Protein 2WP3 (pdb70)

Sequence (196 aa):
QGSPPCFLRFPRPVRVVSGAEAELKKCCVVVLGEPPPVVVVWEKGGQQLAASERLSFPADGAEHHGLLLTAALPTDAGVYVCCRARRNAAGEAYAAAAVTVLEPRGIPPKIEEAALPSSDISIDEGKVLTVACAFTGEPTPEVTWSCGGRKIHSQEEQGRFHIENTDDLTTLIIMMDVQQKQDGGLYTLSSLGNEFGSDSSATVNIHIRSI

Nearest PDB structures (foldseek):
  4uow-assembly3_E  TM=9.843E-01  e=3.293E-17  Homo sapiens
  2nzi-assembly2_B  TM=9.116E-01  e=2.293E-09  Homo sapiens
  1ya5-assembly1_B  TM=9.339E-01  e=5.305E-09  Homo sapiens
  2xyc-assembly1_A  TM=8.723E-01  e=1.606E-07  Homo sapiens
  2jll-assembly1_A  TM=8.492E-01  e=1.344E-06  Homo sapiens

B-factor: mean 17.04, std 7.07, range [5.52, 52.78]

Secondary structure (DSSP, 8-state):
--EEEEEEE----EEEETTS-EEEEEEEEEESPPEEEEEETTEE----SSEE--EETTEEEEEESS--GGG-EEEEEEEEETTEEEEEEEEEEEE--/--EEEEE----SEEEEETTSEEEEEEEEEEESPPEEEEEETTEE--TTGGGTEEEEE-SSEEEEEESS--GGG-EEEEEEEEETTEEEEEEEEEEEE--

Foldseek 3Di:
DWFWKDFPDAWEAAEEEAFAKDKTKTFMDIVPFWDKFKAFPNHTDDDDPAWDWDDDRRITMIMGHGDDQVPWDKMKIWTDDPVDIDIHIYTYHYDYD/DFDWKDWDDFDQEDEDEAQAKDKGKTWMDGVPQWDKFKDFPPHTDDDCVVPFWHWDDDSTMIMIMGHRDDQVPFAKMKIKTGDPRGIDMDIYGYHYDPD

Structure (mmCIF, N/CA/C/O backbone):
data_2WP3
#
_entry.id   2WP3
#
_cell.length_a   61.674
_cell.length_b   61.674
_cell.length_c   42.347
_cell.angle_alpha   90.00
_cell.angle_beta   90.00
_cell.angle_gamma   120.00
#
_symmetry.space_group_name_H-M   'P 31'
#
loop_
_entity.id
_entity.type
_entity.pdbx_description
1 polymer 'OBSCURIN-LIKE PROTEIN 1'
2 polymer TITIN
3 non-polymer GLYCEROL
4 non-polymer 'SULFATE ION'
5 water water
#
loop_
_atom_site.group_PDB
_atom_site.id
_atom_site.type_symbol
_atom_site.label_atom_id
_atom_site.label_alt_id
_atom_site.label_comp_id
_atom_site.label_asym_id
_atom_site.label_entity_id
_atom_site.label_seq_id
_atom_site.pdbx_PDB_ins_code
_atom_site.Cartn_x
_atom_site.Cartn_y
_atom_site.Cartn_z
_atom_site.occupancy
_atom_site.B_iso_or_equiv
_atom_site.auth_seq_id
_atom_site.auth_comp_id
_atom_site.auth_asym_id
_atom_site.auth_atom_id
_atom_site.pdbx_PDB_model_num
ATOM 1 N N . GLN A 1 11 ? -29.914 24.634 -6.845 1.00 18.73 8 GLN O N 1
ATOM 2 C CA . GLN A 1 11 ? -30.762 23.556 -7.437 1.00 17.70 8 GLN O CA 1
ATOM 3 C C . GLN A 1 11 ? -31.185 22.602 -6.342 1.00 16.41 8 GLN O C 1
ATOM 4 O O . GLN A 1 11 ? -30.901 21.448 -6.468 1.00 17.50 8 GLN O O 1
ATOM 10 N N . GLY A 1 12 ? -31.848 23.086 -5.285 1.00 14.86 9 GLY O N 1
ATOM 11 C CA . GLY A 1 12 ? -32.327 22.181 -4.214 1.00 13.75 9 GLY O CA 1
ATOM 12 C C . GLY A 1 12 ? -31.250 21.800 -3.194 1.00 12.30 9 GLY O C 1
ATOM 13 O O . GLY A 1 12 ? -30.441 22.639 -2.810 1.00 11.68 9 GLY O O 1
ATOM 14 N N . SER A 1 13 ? -31.266 20.549 -2.733 1.00 10.28 10 SER O N 1
ATOM 15 C CA . SER A 1 13 ? -30.338 20.058 -1.708 1.00 10.11 10 SER O CA 1
ATOM 16 C C . SER A 1 13 ? -29.788 18.701 -2.119 1.00 8.93 10 SER O C 1
ATOM 17 O O . SER A 1 13 ? -30.575 17.814 -2.432 1.00 8.41 10 SER O O 1
ATOM 20 N N . PRO A 1 14 ? -28.445 18.517 -2.116 1.00 7.52 11 PRO O N 1
ATOM 21 C CA . PRO A 1 14 ? -27.912 17.232 -2.581 1.00 8.43 11 PRO O CA 1
ATOM 22 C C . PRO A 1 14 ? -28.122 16.024 -1.681 1.00 7.39 11 PRO O C 1
ATOM 23 O O . PRO A 1 14 ? -28.450 16.152 -0.477 1.00 8.77 11 PRO O O 1
ATOM 27 N N . PRO A 1 15 ? -27.957 14.827 -2.248 1.00 7.10 12 PRO O N 1
ATOM 28 C CA . PRO A 1 15 ? -28.303 13.628 -1.531 1.00 9.79 12 PRO O CA 1
ATOM 29 C C . PRO A 1 15 ? -27.324 13.408 -0.385 1.00 10.16 12 PRO O C 1
ATOM 30 O O . PRO A 1 15 ? -26.155 13.775 -0.509 1.00 10.64 12 PRO O O 1
ATOM 34 N N . CYS A 1 16 ? -27.810 12.844 0.678 1.00 11.69 13 CYS O N 1
ATOM 35 C CA . CYS A 1 16 ? -26.966 12.437 1.806 1.00 11.65 13 CYS O CA 1
ATOM 36 C C . CYS A 1 16 ? -27.609 11.262 2.488 1.00 13.23 13 CYS O C 1
ATOM 37 O O . CYS A 1 16 ? -28.781 10.915 2.221 1.00 14.10 13 CYS O O 1
ATOM 40 N N . PHE A 1 17 ? -26.821 10.594 3.315 1.00 11.98 14 PHE O N 1
ATOM 41 C CA . PHE A 1 17 ? -27.303 9.483 4.107 1.00 11.49 14 PHE O CA 1
ATOM 42 C C . PHE A 1 17 ? -27.691 9.810 5.508 1.00 11.56 14 PHE O C 1
ATOM 43 O O . PHE A 1 17 ? -26.870 10.327 6.334 1.00 13.01 14 PHE O O 1
ATOM 51 N N . LEU A 1 18 ? -28.975 9.628 5.839 1.00 9.39 15 LEU O N 1
ATOM 52 C CA . LEU A 1 18 ? -29.392 9.687 7.184 1.00 10.10 15 LEU O CA 1
ATOM 53 C C . LEU A 1 18 ? -29.025 8.408 7.902 1.00 9.21 15 LEU O C 1
ATOM 54 O O . LEU A 1 18 ? -28.657 8.409 9.075 1.00 10.09 15 LEU O O 1
ATOM 59 N N . ARG A 1 19 ? -29.185 7.273 7.215 1.00 8.47 16 ARG O N 1
ATOM 60 C CA . ARG A 1 19 ? -28.702 5.992 7.760 1.00 10.36 16 ARG O CA 1
ATOM 61 C C . ARG A 1 19 ? -27.852 5.311 6.705 1.00 10.88 16 ARG O C 1
ATOM 62 O O . ARG A 1 19 ? -28.185 5.273 5.530 1.00 11.23 16 ARG O O 1
ATOM 70 N N . PHE A 1 20 ? -26.687 4.825 7.127 1.00 12.04 17 PHE O N 1
ATOM 71 C CA . PHE A 1 20 ? -25.675 4.278 6.240 1.00 14.04 17 PHE O CA 1
ATOM 72 C C . PHE A 1 20 ? -25.829 2.761 6.200 1.00 12.70 17 PHE O C 1
ATOM 73 O O . PHE A 1 20 ? -26.169 2.135 7.202 1.00 13.19 17 PHE O O 1
ATOM 81 N N . PRO A 1 21 ? -25.606 2.155 5.009 1.00 14.63 18 PRO O N 1
ATOM 82 C CA . PRO A 1 21 ? -25.802 0.720 4.872 1.00 16.03 18 PRO O CA 1
ATOM 83 C C . PRO A 1 21 ? -24.685 -0.041 5.499 1.00 17.97 18 PRO O C 1
ATOM 84 O O . PRO A 1 21 ? -23.535 0.025 5.007 1.00 20.91 18 PRO O O 1
ATOM 88 N N . ARG A 1 22 ? -24.996 -0.755 6.567 1.00 19.31 19 ARG O N 1
ATOM 89 C CA . ARG A 1 22 ? -23.961 -1.546 7.237 1.00 19.18 19 ARG O CA 1
ATOM 90 C C . ARG A 1 22 ? -23.784 -2.940 6.609 1.00 18.23 19 ARG O C 1
ATOM 91 O O . ARG A 1 22 ? -24.664 -3.452 5.920 1.00 16.21 19 ARG O O 1
ATOM 99 N N . PRO A 1 23 ? -22.612 -3.550 6.814 1.00 16.50 20 PRO O N 1
ATOM 100 C CA . PRO A 1 23 ? -22.423 -4.876 6.238 1.00 16.62 20 PRO O CA 1
ATOM 101 C C . PRO A 1 23 ? -23.344 -5.909 6.801 1.00 16.22 20 PRO O C 1
ATOM 102 O O . PRO A 1 23 ? -23.840 -5.772 7.930 1.00 16.42 20 PRO O O 1
ATOM 106 N N . VAL A 1 24 ? -23.552 -6.951 5.987 1.00 15.28 21 VAL O N 1
ATOM 107 C CA . VAL A 1 24 ? -24.448 -8.047 6.351 1.00 16.65 21 VAL O CA 1
ATOM 108 C C . VAL A 1 24 ? -23.606 -9.320 6.274 1.00 15.39 21 VAL O C 1
ATOM 109 O O . VAL A 1 24 ? -22.850 -9.527 5.293 1.00 18.11 21 VAL O O 1
ATOM 113 N N . ARG A 1 25 ? -23.680 -10.119 7.334 1.00 15.20 22 ARG O N 1
ATOM 114 C CA . ARG A 1 25 ? -23.043 -11.428 7.366 1.00 14.21 22 ARG O CA 1
ATOM 115 C C . ARG A 1 25 ? -24.228 -12.379 7.521 1.00 15.25 22 ARG O C 1
ATOM 116 O O . ARG A 1 25 ? -24.887 -12.331 8.550 1.00 14.82 22 ARG O O 1
ATOM 124 N N . VAL A 1 26 ? -24.398 -13.294 6.597 1.00 13.50 23 VAL O N 1
ATOM 125 C CA . VAL A 1 26 ? -25.604 -14.114 6.479 1.00 14.42 23 VAL O CA 1
ATOM 126 C C . VAL A 1 26 ? -25.257 -15.562 6.127 1.00 14.81 23 VAL O C 1
ATOM 127 O O . VAL A 1 26 ? -24.365 -15.828 5.328 1.00 15.35 23 VAL O O 1
ATOM 131 N N . VAL A 1 27 ? -25.966 -16.513 6.727 1.00 15.28 24 VAL O N 1
ATOM 132 C CA . VAL A 1 27 ? -25.829 -17.926 6.318 1.00 15.22 24 VAL O CA 1
ATOM 133 C C . VAL A 1 27 ? -26.440 -18.146 4.927 1.00 14.01 24 VAL O C 1
ATOM 134 O O . VAL A 1 27 ? -27.466 -17.590 4.627 1.00 14.14 24 VAL O O 1
ATOM 138 N N . SER A 1 28 ? -25.782 -18.949 4.108 1.00 13.87 25 SER O N 1
ATOM 139 C CA . SER A 1 28 ? -26.357 -19.394 2.853 1.00 14.24 25 SER O CA 1
ATOM 140 C C . SER A 1 28 ? -27.779 -19.907 3.079 1.00 13.70 25 SER O C 1
ATOM 141 O O . SER A 1 28 ? -28.033 -20.722 3.994 1.00 13.45 25 SER O O 1
ATOM 144 N N . GLY A 1 29 ? -28.696 -19.421 2.231 1.00 14.10 26 GLY O N 1
ATOM 145 C CA . GLY A 1 29 ? -30.122 -19.737 2.361 1.00 13.96 26 GLY O CA 1
ATOM 146 C C . GLY A 1 29 ? -30.988 -18.755 3.149 1.00 14.75 26 GLY O C 1
ATOM 147 O O . GLY A 1 29 ? -32.225 -18.838 3.051 1.00 12.86 26 GLY O O 1
ATOM 148 N N . ALA A 1 30 ? -30.371 -17.832 3.935 1.00 13.66 27 ALA O N 1
ATOM 149 C CA . ALA A 1 30 ? -31.115 -16.856 4.715 1.00 14.51 27 ALA O CA 1
ATOM 150 C C . ALA A 1 30 ? -31.371 -15.555 3.910 1.00 13.43 27 ALA O C 1
ATOM 151 O O . ALA A 1 30 ? -30.632 -15.255 2.980 1.00 12.54 27 ALA O O 1
ATOM 153 N N . GLU A 1 31 ? -32.461 -14.854 4.239 1.00 13.54 28 GLU O N 1
ATOM 154 C CA . GLU A 1 31 ? -32.753 -13.531 3.713 1.00 14.02 28 GLU O CA 1
ATOM 155 C C . GLU A 1 31 ? -31.649 -12.574 4.148 1.00 14.66 28 GLU O C 1
ATOM 156 O O . GLU A 1 31 ? -31.164 -12.659 5.288 1.00 16.09 28 GLU O O 1
ATOM 162 N N . ALA A 1 32 ? -31.228 -11.692 3.249 1.00 13.43 29 ALA O N 1
ATOM 163 C CA . ALA A 1 32 ? -30.263 -10.639 3.584 1.00 13.52 29 ALA O CA 1
ATOM 164 C C . ALA A 1 32 ? -30.809 -9.310 3.076 1.00 12.38 29 ALA O C 1
ATOM 165 O O . ALA A 1 32 ? -31.348 -9.265 1.982 1.00 12.94 29 ALA O O 1
ATOM 167 N N . GLU A 1 33 ? -30.630 -8.233 3.836 1.00 14.24 30 GLU O N 1
ATOM 168 C CA . GLU A 1 33 ? -30.994 -6.911 3.344 1.00 13.96 30 GLU O CA 1
ATOM 169 C C . GLU A 1 33 ? -30.000 -5.847 3.732 1.00 14.83 30 GLU O C 1
ATOM 170 O O . GLU A 1 33 ? -29.605 -5.742 4.888 1.00 18.01 30 GLU O O 1
ATOM 176 N N . LEU A 1 34 ? -29.623 -5.082 2.733 1.00 13.24 31 LEU O N 1
ATOM 177 C CA . LEU A 1 34 ? -28.864 -3.842 2.929 1.00 12.27 31 LEU O CA 1
ATOM 178 C C . LEU A 1 34 ? -29.871 -2.724 2.939 1.00 13.03 31 LEU O C 1
ATOM 179 O O . LEU A 1 34 ? -30.826 -2.750 2.152 1.00 14.22 31 LEU O O 1
ATOM 184 N N A LYS A 1 35 ? -29.659 -1.771 3.844 0.60 13.45 32 LYS O N 1
ATOM 185 N N B LYS A 1 35 ? -29.638 -1.703 3.755 0.40 12.02 32 LYS O N 1
ATOM 186 C CA A LYS A 1 35 ? -30.656 -0.767 4.177 0.60 13.87 32 LYS O CA 1
ATOM 187 C CA B LYS A 1 35 ? -30.498 -0.520 3.735 0.40 11.30 32 LYS O CA 1
ATOM 188 C C A LYS A 1 35 ? -30.049 0.614 4.410 0.60 14.06 32 LYS O C 1
ATOM 189 C C B LYS A 1 35 ? -29.695 0.780 3.578 0.40 10.89 32 LYS O C 1
ATOM 190 O O A LYS A 1 35 ? -29.005 0.749 5.046 0.60 14.17 32 LYS O O 1
ATOM 191 O O B LYS A 1 35 ? -28.723 1.020 4.295 0.40 10.36 32 LYS O O 1
ATOM 202 N N A CYS A 1 36 ? -30.702 1.631 3.866 0.60 13.66 33 CYS O N 1
ATOM 203 N N B CYS A 1 36 ? -30.103 1.561 2.582 0.40 10.80 33 CYS O N 1
ATOM 204 C CA A CYS A 1 36 ? -30.294 2.983 4.154 0.60 14.36 33 CYS O CA 1
ATOM 205 C CA B CYS A 1 36 ? -29.549 2.876 2.275 0.40 12.06 33 CYS O CA 1
ATOM 206 C C A CYS A 1 36 ? -31.460 3.930 4.070 0.60 14.09 33 CYS O C 1
ATOM 207 C C B CYS A 1 36 ? -30.631 3.922 2.495 0.40 12.51 33 CYS O C 1
ATOM 208 O O A CYS A 1 36 ? -32.543 3.549 3.619 0.60 12.93 33 CYS O O 1
ATOM 209 O O B CYS A 1 36 ? -31.594 3.960 1.760 0.40 12.31 33 CYS O O 1
ATOM 214 N N A VAL A 1 37 ? -31.213 5.148 4.556 0.60 12.73 34 VAL O N 1
ATOM 215 N N B VAL A 1 37 ? -30.462 4.791 3.480 0.40 12.59 34 VAL O N 1
ATOM 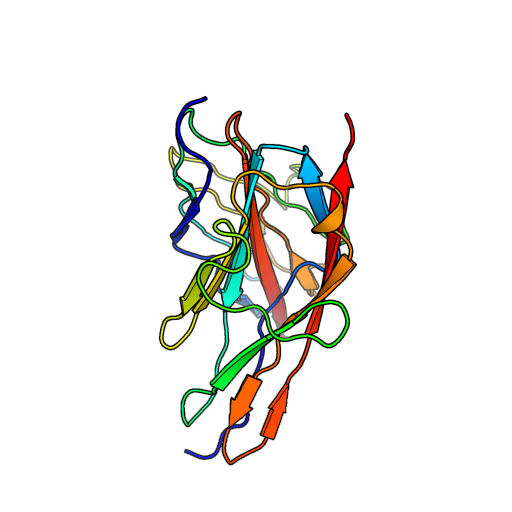216 C CA A VAL A 1 37 ? -32.184 6.225 4.529 0.60 12.86 34 VAL O CA 1
ATOM 217 C CA B VAL A 1 37 ? -31.498 5.745 3.800 0.40 13.01 34 VAL O CA 1
ATOM 218 C C A VAL A 1 37 ? -31.438 7.404 3.869 0.60 13.44 34 VAL O C 1
ATOM 219 C C B VAL A 1 37 ? -31.057 7.143 3.480 0.40 13.50 34 VAL O C 1
ATOM 220 O O A VAL A 1 37 ? -30.442 7.905 4.423 0.60 13.72 34 VAL O O 1
ATOM 221 O O B VAL A 1 37 ? -30.088 7.669 4.040 0.40 13.26 34 VAL O O 1
ATOM 228 N N A VAL A 1 38 ? -31.869 7.763 2.645 0.60 14.40 35 VAL O N 1
ATOM 229 N N B VAL A 1 38 ? -31.790 7.741 2.561 0.40 14.38 35 VAL O N 1
ATOM 230 C CA . VAL A 1 38 ? -31.277 8.863 1.851 1.00 15.43 35 VAL O CA 1
ATOM 231 C C . VAL A 1 38 ? -32.242 10.060 1.854 1.00 14.10 35 VAL O C 1
ATOM 232 O O . VAL A 1 38 ? -33.437 9.925 1.542 1.00 14.81 35 VAL O O 1
ATOM 236 N N . LEU A 1 39 ? -31.688 11.247 2.109 1.00 12.45 36 LEU O N 1
ATOM 237 C CA . LEU A 1 39 ? -32.397 12.514 2.006 1.00 12.84 36 LEU O CA 1
ATOM 238 C C . LEU A 1 39 ? -31.850 13.364 0.862 1.00 13.49 36 LEU O C 1
ATOM 239 O O . LEU A 1 39 ? -30.853 13.022 0.231 1.00 14.96 36 LEU O O 1
ATOM 244 N N . GLY A 1 40 ? -32.548 14.455 0.563 1.00 13.16 37 GLY O N 1
ATOM 245 C CA . GLY A 1 40 ? -32.173 15.363 -0.488 1.00 12.60 37 GLY O CA 1
ATOM 246 C C . GLY A 1 40 ? -33.456 15.971 -1.059 1.00 13.01 37 GLY O C 1
ATOM 247 O O . GLY A 1 40 ? -34.551 15.443 -0.801 1.00 12.73 37 GLY O O 1
ATOM 248 N N . GLU A 1 41 ? -33.322 17.081 -1.796 1.00 13.19 38 GLU O N 1
ATOM 249 C CA . GLU A 1 41 ? -34.460 17.752 -2.428 1.00 12.71 38 GLU O CA 1
ATOM 250 C C . GLU A 1 41 ? -34.130 18.097 -3.854 1.00 12.94 38 GLU O C 1
ATOM 251 O O . GLU A 1 41 ? -33.171 18.804 -4.124 1.00 13.26 38 GLU O O 1
ATOM 257 N N . PRO A 1 42 ? -34.920 17.601 -4.802 1.00 13.00 39 PRO O N 1
ATOM 258 C CA . PRO A 1 42 ? -35.993 16.635 -4.722 1.00 13.40 39 PRO O CA 1
ATOM 259 C C . PRO A 1 42 ? -35.465 15.331 -4.151 1.00 13.38 39 PRO O C 1
ATOM 260 O O . PRO A 1 42 ? -34.233 15.100 -4.149 1.00 13.63 39 PRO O O 1
ATOM 264 N N . PRO A 1 43 ? -36.377 14.472 -3.699 1.00 14.71 40 PRO O N 1
ATOM 265 C CA . PRO A 1 43 ? -35.932 13.136 -3.265 1.00 15.44 40 PRO O CA 1
ATOM 266 C C . PRO A 1 43 ? -35.073 12.460 -4.304 1.00 14.28 40 PRO O C 1
ATOM 267 O O . PRO A 1 43 ? -35.464 12.381 -5.456 1.00 15.98 40 PRO O O 1
ATOM 271 N N . PRO A 1 44 ? -33.893 11.979 -3.893 1.00 15.60 41 PRO O N 1
ATOM 272 C CA . PRO A 1 44 ? -32.937 11.370 -4.808 1.00 15.35 41 PRO O CA 1
ATOM 273 C C . PRO A 1 44 ? -33.460 10.064 -5.392 1.00 13.86 41 PRO O C 1
ATOM 274 O O . PRO A 1 44 ? -34.170 9.316 -4.676 1.00 15.41 41 PRO O O 1
ATOM 278 N N . VAL A 1 45 ? -33.099 9.794 -6.629 1.00 15.11 42 VAL O N 1
ATOM 279 C CA . VAL A 1 45 ? -33.288 8.458 -7.216 1.00 14.10 42 VAL O CA 1
ATOM 280 C C . VAL A 1 45 ? -32.125 7.636 -6.669 1.00 13.71 42 VAL O C 1
ATOM 281 O O . VAL A 1 45 ? -30.964 8.131 -6.696 1.00 15.10 42 VAL O O 1
ATOM 285 N N . VAL A 1 46 ? -32.417 6.442 -6.184 1.00 11.37 43 VAL O N 1
ATOM 286 C CA . VAL A 1 46 ? -31.408 5.592 -5.639 1.00 11.56 43 VAL O CA 1
ATOM 287 C C A VAL A 1 46 ? -31.242 4.398 -6.566 0.50 11.83 43 VAL O C 1
ATOM 288 C C B VAL A 1 46 ? -31.273 4.281 -6.446 0.50 10.16 43 VAL O C 1
ATOM 289 O O A VAL A 1 46 ? -32.163 3.961 -7.256 0.50 12.26 43 VAL O O 1
ATOM 290 O O B VAL A 1 46 ? -32.225 3.493 -6.511 0.50 9.12 43 VAL O O 1
ATOM 294 N N A VAL A 1 47 ? -30.018 3.898 -6.605 0.50 12.51 44 VAL O N 1
ATOM 295 N N B VAL A 1 47 ? -30.072 4.013 -6.982 0.50 9.78 44 VAL O N 1
ATOM 296 C CA A VAL A 1 47 ? -29.766 2.690 -7.323 0.50 13.14 44 VAL O CA 1
ATOM 297 C CA B VAL A 1 47 ? -29.817 2.745 -7.699 0.50 8.94 44 VAL O CA 1
ATOM 298 C C A VAL A 1 47 ? -28.868 1.878 -6.451 0.50 13.22 44 VAL O C 1
ATOM 299 C C B VAL A 1 47 ? -28.670 1.952 -7.036 0.50 9.49 44 VAL O C 1
ATOM 300 O O A VAL A 1 47 ? -28.118 2.388 -5.600 0.50 12.60 44 VAL O O 1
ATOM 301 O O B VAL A 1 47 ? -27.615 2.515 -6.676 0.50 5.52 44 VAL O O 1
ATOM 308 N N A TRP A 1 48 ? -28.924 0.595 -6.730 0.50 13.18 45 TRP O N 1
ATOM 309 N N B TRP A 1 48 ? -28.930 0.658 -6.799 0.50 11.14 45 TRP O N 1
ATOM 310 C CA . TRP A 1 48 ? -27.939 -0.307 -6.259 1.00 12.57 45 TRP O CA 1
ATOM 311 C C . TRP A 1 48 ? -27.219 -0.948 -7.423 1.00 13.34 45 TRP O C 1
ATOM 312 O O . TRP A 1 48 ? -27.845 -1.418 -8.404 1.00 15.62 45 TRP O O 1
ATOM 323 N N . GLU A 1 49 ? -25.893 -0.946 -7.295 1.00 13.06 46 GLU O N 1
ATOM 324 C CA . GLU A 1 49 ? -24.979 -1.462 -8.293 1.00 12.73 46 GLU O CA 1
ATOM 325 C C . GLU A 1 49 ? -24.088 -2.534 -7.674 1.00 11.83 46 GLU O C 1
ATOM 326 O O . GLU A 1 49 ? -23.900 -2.555 -6.490 1.00 8.78 46 GLU O O 1
ATOM 332 N N . LYS A 1 50 ? -23.569 -3.441 -8.487 1.00 12.01 47 LYS O N 1
ATOM 333 C CA . LYS A 1 50 ? -22.507 -4.366 -8.039 1.00 13.09 47 LYS O CA 1
ATOM 334 C C . LYS A 1 50 ? -21.525 -4.493 -9.189 1.00 13.68 47 LYS O C 1
ATOM 335 O O . LYS A 1 50 ? -21.935 -4.641 -10.327 1.00 13.94 47 LYS O O 1
ATOM 341 N N . GLY A 1 51 ? -20.232 -4.404 -8.884 1.00 14.91 48 GLY O N 1
ATOM 342 C CA . GLY A 1 51 ? -19.196 -4.323 -9.906 1.00 15.97 48 GLY O CA 1
ATOM 343 C C . GLY A 1 51 ? -19.437 -3.219 -10.917 1.00 17.03 48 GLY O C 1
ATOM 344 O O . GLY A 1 51 ? -19.228 -3.418 -12.106 1.00 18.46 48 GLY O O 1
ATOM 345 N N . GLY A 1 52 ? -19.893 -2.062 -10.449 1.00 18.01 49 GLY O N 1
ATOM 346 C CA . GLY A 1 52 ? -20.192 -0.935 -11.328 1.00 18.91 49 GLY O CA 1
ATOM 347 C C . GLY A 1 52 ? -21.372 -1.107 -12.283 1.00 19.78 49 GLY O C 1
ATOM 348 O O . GLY A 1 52 ? -21.584 -0.273 -13.171 1.00 20.21 49 GLY O O 1
ATOM 349 N N . GLN A 1 53 ? -22.145 -2.177 -12.105 1.00 21.05 50 GLN O N 1
ATOM 350 C CA . GLN A 1 53 ? -23.326 -2.456 -12.930 1.00 22.09 50 GLN O CA 1
ATOM 351 C C . GLN A 1 53 ? -24.601 -2.299 -12.093 1.00 21.42 50 GLN O C 1
ATOM 352 O O . GLN A 1 53 ? -24.651 -2.755 -10.960 1.00 21.35 50 GLN O O 1
ATOM 358 N N . GLN A 1 54 ? -25.619 -1.663 -12.673 1.00 21.07 51 GLN O N 1
ATOM 359 C CA . GLN A 1 54 ? -26.901 -1.403 -11.997 1.00 21.14 51 GLN O CA 1
ATOM 360 C C . GLN A 1 54 ? -27.621 -2.764 -11.956 1.00 19.34 51 GLN O C 1
ATOM 361 O O . GLN A 1 54 ? -27.663 -3.486 -12.921 1.00 20.94 51 GLN O O 1
ATOM 367 N N . LEU A 1 55 ? -28.119 -3.124 -10.805 1.00 17.23 52 LEU O N 1
ATOM 368 C CA . LEU A 1 55 ? -28.725 -4.448 -10.641 1.00 16.40 52 LEU O CA 1
ATOM 369 C C . LEU A 1 55 ? -30.173 -4.414 -11.139 1.00 16.38 52 LEU O C 1
ATOM 370 O O . LEU A 1 55 ? -30.809 -3.361 -11.129 1.00 17.73 52 LEU O O 1
ATOM 375 N N . ALA A 1 56 ? -30.717 -5.552 -11.548 1.00 13.38 53 ALA O N 1
ATOM 376 C CA . ALA A 1 56 ? -32.085 -5.632 -12.013 1.00 10.90 53 ALA O CA 1
ATOM 377 C C . ALA A 1 56 ? -32.965 -6.404 -11.055 1.00 10.66 53 ALA O C 1
ATOM 378 O O . ALA A 1 56 ? -32.516 -7.415 -10.469 1.00 11.18 53 ALA O O 1
ATOM 380 N N . ALA A 1 57 ? -34.200 -5.931 -10.842 1.00 8.61 54 ALA O N 1
ATOM 381 C CA . ALA A 1 57 ? -35.135 -6.659 -9.988 1.00 8.70 54 ALA O CA 1
ATOM 382 C C . ALA A 1 57 ? -35.373 -8.050 -10.589 1.00 7.23 54 ALA O C 1
ATOM 383 O O . ALA A 1 57 ? -35.461 -8.222 -11.811 1.00 9.72 54 ALA O O 1
ATOM 385 N N . SER A 1 58 ? -35.596 -9.014 -9.699 1.00 8.10 55 SER O N 1
ATOM 386 C CA . SER A 1 58 ? -35.905 -10.372 -10.121 1.00 8.19 55 SER O CA 1
ATOM 387 C C . SER A 1 58 ? -36.724 -11.072 -9.028 1.00 10.21 55 SER O C 1
ATOM 388 O O . SER A 1 58 ? -37.170 -10.424 -8.050 1.00 11.97 55 SER O O 1
ATOM 391 N N . GLU A 1 59 ? -36.867 -12.391 -9.147 1.00 10.96 56 GLU O N 1
ATOM 392 C CA . GLU A 1 59 ? -37.601 -13.192 -8.141 1.00 12.97 56 GLU O CA 1
ATOM 393 C C . GLU A 1 59 ? -36.747 -13.453 -6.911 1.00 13.19 56 GLU O C 1
ATOM 394 O O . GLU A 1 59 ? -37.266 -13.929 -5.892 1.00 15.72 56 GLU O O 1
ATOM 400 N N . ARG A 1 60 ? -35.475 -13.141 -6.951 1.00 11.01 57 ARG O N 1
ATOM 401 C CA . ARG A 1 60 ? -34.620 -13.323 -5.754 1.00 12.58 57 ARG O CA 1
ATOM 402 C C . ARG A 1 60 ? -33.944 -12.078 -5.237 1.00 12.83 57 ARG O C 1
ATOM 403 O O . ARG A 1 60 ? -33.377 -12.060 -4.125 1.00 12.67 57 ARG O O 1
ATOM 411 N N . LEU A 1 61 ? -34.020 -10.991 -5.998 1.00 11.39 58 LEU O N 1
ATOM 412 C CA . LEU A 1 61 ? -33.377 -9.745 -5.678 1.00 12.37 58 LEU O CA 1
ATOM 413 C C . LEU A 1 61 ? -34.411 -8.624 -5.906 1.00 13.54 58 LEU O C 1
ATOM 414 O O . LEU A 1 61 ? -34.970 -8.500 -7.026 1.00 14.39 58 LEU O O 1
ATOM 419 N N . SER A 1 62 ? -34.658 -7.834 -4.889 1.00 12.91 59 SER O N 1
ATOM 420 C CA . SER A 1 62 ? -35.611 -6.717 -5.004 1.00 13.50 59 SER O CA 1
ATOM 421 C C . SER A 1 62 ? -35.039 -5.538 -4.287 1.00 13.74 59 SER O C 1
ATOM 422 O O . SER A 1 62 ? -34.026 -5.640 -3.620 1.00 13.21 59 SER O O 1
ATOM 425 N N . PHE A 1 63 ? -35.626 -4.375 -4.535 1.00 12.51 60 PHE O N 1
ATOM 426 C CA . PHE A 1 63 ? -35.117 -3.116 -4.026 1.00 13.18 60 PHE O CA 1
ATOM 427 C C . PHE A 1 63 ? -36.217 -2.312 -3.393 1.00 12.53 60 PHE O C 1
ATOM 428 O O . PHE A 1 63 ? -36.541 -1.217 -3.879 1.00 13.98 60 PHE O O 1
ATOM 436 N N . PRO A 1 64 ? -36.738 -2.774 -2.263 1.00 13.25 61 PRO O N 1
ATOM 437 C CA . PRO A 1 64 ? -37.876 -2.107 -1.641 1.00 15.02 61 PRO O CA 1
ATOM 438 C C . PRO A 1 64 ? -37.539 -0.650 -1.317 1.00 14.82 61 PRO O C 1
ATOM 439 O O . PRO A 1 64 ? -36.448 -0.342 -0.823 1.00 14.22 61 PRO O O 1
ATOM 443 N N . ALA A 1 65 ? -38.421 0.273 -1.717 1.00 14.05 62 ALA O N 1
ATOM 444 C CA . ALA A 1 65 ? -38.241 1.688 -1.497 1.00 14.55 62 ALA O CA 1
ATOM 445 C C . ALA A 1 65 ? -39.491 2.202 -0.812 1.00 13.93 62 ALA O C 1
ATOM 446 O O . ALA A 1 65 ? -40.624 1.807 -1.172 1.00 14.03 62 ALA O O 1
ATOM 448 N N . ASP A 1 66 ? -39.312 3.040 0.193 1.00 14.41 63 ASP O N 1
ATOM 449 C CA . ASP A 1 66 ? -40.407 3.643 0.864 1.00 15.42 63 ASP O CA 1
ATOM 450 C C . ASP A 1 66 ? -39.960 4.991 1.397 1.00 14.52 63 ASP O C 1
ATOM 451 O O . ASP A 1 66 ? -39.250 5.056 2.386 1.00 14.93 63 ASP O O 1
ATOM 456 N N . GLY A 1 67 ? -40.363 6.058 0.718 1.00 13.75 64 GLY O N 1
ATOM 457 C CA . GLY A 1 67 ? -39.823 7.362 0.995 1.00 12.69 64 GLY O CA 1
ATOM 458 C C . GLY A 1 67 ? -38.301 7.327 0.989 1.00 11.76 64 GLY O C 1
ATOM 459 O O . GLY A 1 67 ? -37.699 6.895 0.012 1.00 12.22 64 GLY O O 1
ATOM 460 N N . ALA A 1 68 ? -37.702 7.759 2.092 1.00 11.69 65 ALA O N 1
ATOM 461 C CA . ALA A 1 68 ? -36.253 7.889 2.171 1.00 11.65 65 ALA O CA 1
ATOM 462 C C . ALA A 1 68 ? -35.578 6.569 2.351 1.00 11.91 65 ALA O C 1
ATOM 463 O O . ALA A 1 68 ? -34.406 6.447 2.026 1.00 10.85 65 ALA O O 1
ATOM 465 N N . GLU A 1 69 ? -36.340 5.526 2.720 1.00 12.73 66 GLU O N 1
ATOM 466 C CA . GLU A 1 69 ? -35.774 4.182 2.936 1.00 14.23 66 GLU O CA 1
ATOM 467 C C A GLU A 1 69 ? -35.609 3.459 1.664 0.50 13.80 66 GLU O C 1
ATOM 468 C C B GLU A 1 69 ? -35.529 3.386 1.629 0.50 13.64 66 GLU O C 1
ATOM 469 O O A GLU A 1 69 ? -36.578 3.264 0.927 0.50 14.11 66 GLU O O 1
ATOM 470 O O B GLU A 1 69 ? -36.471 3.154 0.860 0.50 13.55 66 GLU O O 1
ATOM 476 N N A HIS A 1 70 ? -34.393 3.012 1.393 0.50 13.11 67 HIS O N 1
ATOM 477 N N B HIS A 1 70 ? -34.306 2.894 1.375 0.50 12.36 67 HIS O N 1
ATOM 478 C CA A HIS A 1 70 ? -34.182 2.157 0.293 0.50 12.33 67 HIS O CA 1
ATOM 479 C CA B HIS A 1 70 ? -33.982 2.246 0.106 0.50 11.74 67 HIS O CA 1
ATOM 480 C C A HIS A 1 70 ? -33.496 0.919 0.836 0.50 11.93 67 HIS O C 1
ATOM 481 C C B HIS A 1 70 ? -33.182 0.917 0.262 0.50 11.46 67 HIS O C 1
ATOM 482 O O A HIS A 1 70 ? -32.739 1.008 1.809 0.50 10.47 67 HIS O O 1
ATOM 483 O O B HIS A 1 70 ? -31.955 0.932 0.388 0.50 9.83 67 HIS O O 1
ATOM 496 N N A GLY A 1 71 ? -33.786 -0.209 0.197 0.50 11.65 68 GLY O N 1
ATOM 497 N N B GLY A 1 71 ? -33.883 -0.212 0.277 0.50 11.45 68 GLY O N 1
ATOM 498 C CA . GLY A 1 71 ? -33.269 -1.522 0.589 1.00 11.88 68 GLY O CA 1
ATOM 499 C C . GLY A 1 71 ? -32.831 -2.324 -0.626 1.00 13.55 68 GLY O C 1
ATOM 500 O O . GLY A 1 71 ? -33.148 -2.008 -1.804 1.00 13.82 68 GLY O O 1
ATOM 501 N N . LEU A 1 72 ? -31.985 -3.339 -0.374 1.00 14.92 69 LEU O N 1
ATOM 502 C CA . LEU A 1 72 ? -31.551 -4.311 -1.362 1.00 13.89 69 LEU O CA 1
ATOM 503 C C . LEU A 1 72 ? -31.809 -5.604 -0.619 1.00 14.25 69 LEU O C 1
ATOM 504 O O . LEU A 1 72 ? -31.212 -5.861 0.427 1.00 16.64 69 LEU O O 1
ATOM 509 N N . LEU A 1 73 ? -32.765 -6.369 -1.102 1.00 12.77 70 LEU O N 1
ATOM 510 C CA . LEU A 1 73 ? -33.261 -7.528 -0.414 1.00 13.02 70 LEU O CA 1
ATOM 511 C C . LEU A 1 73 ? -32.987 -8.792 -1.212 1.00 13.27 70 LEU O C 1
ATOM 512 O O . LEU A 1 73 ? -33.438 -8.931 -2.367 1.00 11.79 70 LEU O O 1
ATOM 517 N N . LEU A 1 74 ? -32.291 -9.739 -0.589 1.00 11.35 71 LEU O N 1
ATOM 518 C CA . LEU A 1 74 ? -32.029 -11.031 -1.211 1.00 11.98 71 LEU O CA 1
ATOM 519 C C . LEU A 1 74 ? -32.908 -12.058 -0.502 1.00 11.86 71 LEU O C 1
ATOM 520 O O . LEU A 1 74 ? -32.796 -12.228 0.710 1.00 12.62 71 LEU O O 1
ATOM 525 N N . THR A 1 75 ? -33.817 -12.679 -1.243 1.00 13.79 72 THR O N 1
ATOM 526 C CA . THR A 1 75 ? -34.806 -13.616 -0.673 1.00 15.08 72 THR O CA 1
ATOM 527 C C . THR A 1 75 ? -34.130 -14.766 0.061 1.00 14.28 72 THR O C 1
ATOM 528 O O . THR A 1 75 ? -34.616 -15.180 1.153 1.00 14.36 72 THR O O 1
ATOM 532 N N . ALA A 1 76 ? -33.029 -15.235 -0.475 1.00 12.78 73 ALA O N 1
ATOM 533 C CA . ALA A 1 76 ? -32.322 -16.441 0.056 1.00 11.27 73 ALA O CA 1
ATOM 534 C C . ALA A 1 76 ? -30.873 -16.389 -0.448 1.00 12.10 73 ALA O C 1
ATOM 535 O O . ALA A 1 76 ? -30.597 -16.650 -1.634 1.00 14.20 73 ALA O O 1
ATOM 537 N N . ALA A 1 77 ? -29.960 -15.941 0.422 1.00 13.12 74 ALA O N 1
ATOM 538 C CA . ALA A 1 77 ? -28.583 -15.623 0.020 1.00 12.71 74 ALA O CA 1
ATOM 539 C C . ALA A 1 77 ? -27.863 -16.863 -0.490 1.00 12.62 74 ALA O C 1
ATOM 540 O O . ALA A 1 77 ? -28.079 -17.974 0.018 1.00 15.72 74 ALA O O 1
ATOM 542 N N . LEU A 1 78 ? -27.015 -16.656 -1.491 1.00 13.05 75 LEU O N 1
ATOM 543 C CA . LEU A 1 78 ? -26.120 -17.681 -1.977 1.00 13.93 75 LEU O CA 1
ATOM 544 C C . LEU A 1 78 ? -24.693 -17.196 -1.969 1.00 14.79 75 LEU O C 1
ATOM 545 O O . LEU A 1 78 ? -24.442 -15.996 -1.960 1.00 13.70 75 LEU O O 1
ATOM 550 N N . PRO A 1 79 ? -23.726 -18.113 -2.002 1.00 14.81 76 PRO O N 1
ATOM 551 C CA . PRO A 1 79 ? -22.332 -17.689 -1.980 1.00 14.69 76 PRO O CA 1
ATOM 552 C C . PRO A 1 79 ? -21.934 -16.644 -3.044 1.00 14.18 76 PRO O C 1
ATOM 553 O O . PRO A 1 79 ? -21.153 -15.740 -2.746 1.00 14.50 76 PRO O O 1
ATOM 557 N N . THR A 1 80 ? -22.497 -16.777 -4.249 1.00 13.96 77 THR O N 1
ATOM 558 C CA . THR A 1 80 ? -22.239 -15.892 -5.392 1.00 14.03 77 THR O CA 1
ATOM 559 C C . THR A 1 80 ? -22.806 -14.491 -5.156 1.00 12.99 77 THR O C 1
ATOM 560 O O . THR A 1 80 ? -22.460 -13.544 -5.876 1.00 13.66 77 THR O O 1
ATOM 564 N N . ASP A 1 81 ? -23.656 -14.326 -4.148 1.00 11.98 78 ASP O N 1
ATOM 565 C CA . ASP A 1 81 ? -24.099 -12.968 -3.744 1.00 12.47 78 ASP O CA 1
ATOM 566 C C . ASP A 1 81 ? -23.098 -12.187 -2.932 1.00 12.20 78 ASP O C 1
ATOM 567 O O . ASP A 1 81 ? -23.272 -10.976 -2.753 1.00 12.87 78 ASP O O 1
ATOM 572 N N . ALA A 1 82 ? -22.063 -12.851 -2.412 1.00 11.83 79 ALA O N 1
ATOM 573 C CA . ALA A 1 82 ? -21.062 -12.160 -1.624 1.00 13.02 79 ALA O CA 1
ATOM 574 C C . ALA A 1 82 ? -20.332 -11.118 -2.434 1.00 12.33 79 ALA O C 1
ATOM 575 O O . ALA A 1 82 ? -20.132 -11.293 -3.633 1.00 14.60 79 ALA O O 1
ATOM 577 N N . GLY A 1 83 ? -19.917 -10.067 -1.764 1.00 12.00 80 GLY O N 1
ATOM 578 C CA . GLY A 1 83 ? -19.180 -8.969 -2.407 1.00 12.08 80 GLY O CA 1
ATOM 579 C C . GLY A 1 83 ? -19.663 -7.605 -1.995 1.00 12.24 80 GLY O C 1
ATOM 580 O O . GLY A 1 83 ? -20.429 -7.466 -1.027 1.00 12.32 80 GLY O O 1
ATOM 581 N N . VAL A 1 84 ? -19.179 -6.600 -2.736 1.00 12.41 81 VAL O N 1
ATOM 582 C CA . VAL A 1 84 ? -19.4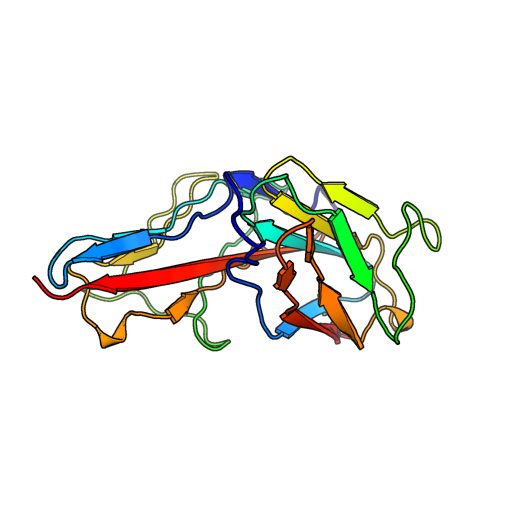40 -5.197 -2.447 1.00 12.30 81 VAL O CA 1
ATOM 583 C C . VAL A 1 84 ? -20.530 -4.658 -3.360 1.00 12.32 81 VAL O C 1
ATOM 584 O O . VAL A 1 84 ? -20.449 -4.771 -4.588 1.00 13.85 81 VAL O O 1
ATOM 588 N N . TYR A 1 85 ? -21.517 -4.073 -2.712 1.00 13.67 82 TYR O N 1
ATOM 589 C CA . TYR A 1 85 ? -22.636 -3.412 -3.325 1.00 14.01 82 TYR O CA 1
ATOM 590 C C . TYR A 1 85 ? -22.515 -1.899 -3.093 1.00 14.49 82 TYR O C 1
ATOM 591 O O . TYR A 1 85 ? -22.105 -1.477 -2.016 1.00 16.00 82 TYR O O 1
ATOM 600 N N . VAL A 1 86 ? -22.928 -1.121 -4.059 1.00 13.94 83 VAL O N 1
ATOM 601 C CA . VAL A 1 86 ? -22.855 0.324 -3.966 1.00 14.30 83 VAL O CA 1
ATOM 602 C C . VAL A 1 86 ? -24.251 0.935 -4.107 1.00 14.72 83 VAL O C 1
ATOM 603 O O . VAL A 1 86 ? -24.978 0.620 -5.097 1.00 14.40 83 VAL O O 1
ATOM 607 N N . CYS A 1 87 ? -24.603 1.750 -3.094 1.00 15.57 84 CYS O N 1
ATOM 608 C CA A CYS A 1 87 ? -25.841 2.538 -3.116 0.50 15.28 84 CYS O CA 1
ATOM 609 C CA B CYS A 1 87 ? -25.836 2.548 -3.082 0.50 15.03 84 CYS O CA 1
ATOM 610 C C . CYS A 1 87 ? -25.496 3.924 -3.630 1.00 15.30 84 CYS O C 1
ATOM 611 O O . CYS A 1 87 ? -24.732 4.631 -2.996 1.00 16.43 84 CYS O O 1
ATOM 616 N N . ARG A 1 88 ? -26.023 4.265 -4.792 1.00 14.49 85 ARG O N 1
ATOM 617 C CA . ARG A 1 88 ? -25.753 5.512 -5.481 1.00 14.82 85 ARG O CA 1
ATOM 618 C C . ARG A 1 88 ? -27.040 6.329 -5.502 1.00 15.57 85 ARG O C 1
ATOM 619 O O . ARG A 1 88 ? -28.044 5.867 -6.023 1.00 14.55 85 ARG O O 1
ATOM 627 N N . ALA A 1 89 ? -27.032 7.499 -4.856 1.00 14.78 86 ALA O N 1
ATOM 628 C CA . ALA A 1 89 ? -28.197 8.431 -4.806 1.00 15.30 86 ALA O CA 1
ATOM 629 C C . ALA A 1 89 ? -27.900 9.642 -5.680 1.00 15.48 86 ALA O C 1
ATOM 630 O O . ALA A 1 89 ? -26.788 10.154 -5.609 1.00 16.73 86 ALA O O 1
ATOM 632 N N A ARG A 1 90 ? -28.841 10.062 -6.530 0.50 14.37 87 ARG O N 1
ATOM 633 N N B ARG A 1 90 ? -28.868 10.086 -6.500 0.50 14.95 87 ARG O N 1
ATOM 634 C CA A ARG A 1 90 ? -28.664 11.243 -7.357 0.50 13.47 87 ARG O CA 1
ATOM 635 C CA B ARG A 1 90 ? -28.688 11.238 -7.390 0.50 14.45 87 ARG O CA 1
ATOM 636 C C A ARG A 1 90 ? -29.910 12.144 -7.301 0.50 14.05 87 ARG O C 1
ATOM 637 C C B ARG A 1 90 ? -29.916 12.168 -7.550 0.50 14.79 87 ARG O C 1
ATOM 638 O O A ARG A 1 90 ? -31.042 11.649 -7.176 0.50 11.97 87 ARG O O 1
ATOM 639 O O B ARG A 1 90 ? -31.039 11.742 -7.877 0.50 13.18 87 ARG O O 1
ATOM 654 N N . ASN A 1 91 ? -29.681 13.457 -7.377 1.00 13.98 88 ASN O N 1
ATOM 655 C CA . ASN A 1 91 ? -30.721 14.433 -7.684 1.00 13.84 88 ASN O CA 1
ATOM 656 C C . ASN A 1 91 ? -30.052 15.599 -8.388 1.00 12.98 88 ASN O C 1
ATOM 657 O O . ASN A 1 91 ? -28.880 15.526 -8.740 1.00 12.93 88 ASN O O 1
ATOM 662 N N . ALA A 1 92 ? -30.795 16.660 -8.652 1.00 12.44 89 ALA O N 1
ATOM 663 C CA . ALA A 1 92 ? -30.264 17.721 -9.428 1.00 12.45 89 ALA O CA 1
ATOM 664 C C . ALA A 1 92 ? -29.026 18.372 -8.824 1.00 13.00 89 ALA O C 1
ATOM 665 O O . ALA A 1 92 ? -28.160 18.879 -9.570 1.00 14.10 89 ALA O O 1
ATOM 667 N N . ALA A 1 93 ? -28.937 18.399 -7.496 1.00 12.67 90 ALA O N 1
ATOM 668 C CA . ALA A 1 93 ? -27.880 19.124 -6.817 1.00 12.94 90 ALA O CA 1
ATOM 669 C C . ALA A 1 93 ? -26.629 18.287 -6.641 1.00 13.22 90 ALA O C 1
ATOM 670 O O . ALA A 1 93 ? -25.536 18.839 -6.484 1.00 13.44 90 ALA O O 1
ATOM 672 N N . GLY A 1 94 ? -26.715 16.967 -6.765 1.00 12.82 91 GLY O N 1
ATOM 673 C CA . GLY A 1 94 ? -25.468 16.149 -6.586 1.00 13.40 91 GLY O CA 1
ATOM 674 C C . GLY A 1 94 ? -25.687 14.660 -6.477 1.00 12.74 91 GLY O C 1
ATOM 675 O O . GLY A 1 94 ? -26.758 14.143 -6.813 1.00 11.73 91 GLY O O 1
ATOM 676 N N . GLU A 1 95 ? -24.658 13.975 -5.976 1.00 12.95 92 GLU O N 1
ATOM 677 C CA . GLU A 1 95 ? -24.666 12.523 -5.872 1.00 13.47 92 GLU O CA 1
ATOM 678 C C . GLU A 1 95 ? -24.061 12.123 -4.539 1.00 13.09 92 GLU O C 1
ATOM 679 O O . GLU A 1 95 ? -23.179 12.880 -4.018 1.00 12.84 92 GLU O O 1
ATOM 685 N N . ALA A 1 96 ? -24.521 11.011 -3.962 1.00 13.10 93 ALA O N 1
ATOM 686 C CA . ALA A 1 96 ? -23.926 10.436 -2.781 1.00 12.65 93 ALA O CA 1
ATOM 687 C C . ALA A 1 96 ? -23.737 8.912 -2.955 1.00 13.52 93 ALA O C 1
ATOM 688 O O . ALA A 1 96 ? -24.582 8.270 -3.576 1.00 14.26 93 ALA O O 1
ATOM 690 N N . TYR A 1 97 ? -22.635 8.390 -2.427 1.00 11.35 94 TYR O N 1
ATOM 691 C CA . TYR A 1 97 ? -22.228 6.991 -2.649 1.00 12.21 94 TYR O CA 1
ATOM 692 C C . TYR A 1 97 ? -21.903 6.345 -1.331 1.00 13.43 94 TYR O C 1
ATOM 693 O O . TYR A 1 97 ? -21.238 6.925 -0.498 1.00 11.46 94 TYR O O 1
ATOM 702 N N . ALA A 1 98 ? -22.379 5.104 -1.135 1.00 14.57 95 ALA O N 1
ATOM 703 C CA . ALA A 1 98 ? -22.039 4.343 0.043 1.00 15.67 95 ALA O CA 1
ATOM 704 C C . ALA A 1 98 ? -21.935 2.918 -0.426 1.00 15.76 95 ALA O C 1
ATOM 705 O O . ALA A 1 98 ? -22.838 2.418 -1.085 1.00 17.71 95 ALA O O 1
ATOM 707 N N . ALA A 1 99 ? -20.824 2.264 -0.072 1.00 12.15 96 ALA O N 1
ATOM 708 C CA . ALA A 1 99 ? -20.680 0.822 -0.318 1.00 11.61 96 ALA O CA 1
ATOM 709 C C . ALA A 1 99 ? -20.881 -0.037 0.931 1.00 10.30 96 ALA O C 1
ATOM 710 O O . ALA A 1 99 ? -20.632 0.382 2.037 1.00 10.00 96 ALA O O 1
ATOM 712 N N . ALA A 1 100 ? -21.378 -1.257 0.719 1.00 10.96 97 ALA O N 1
ATOM 713 C CA . ALA A 1 100 ? -21.485 -2.219 1.797 1.00 11.50 97 ALA O CA 1
ATOM 714 C C . ALA A 1 100 ? -21.259 -3.636 1.274 1.00 10.59 97 ALA O C 1
ATOM 715 O O . ALA A 1 100 ? -21.630 -3.954 0.144 1.00 12.61 97 ALA O O 1
ATOM 717 N N . ALA A 1 101 ? -20.632 -4.477 2.109 1.00 12.58 98 ALA O N 1
ATOM 718 C CA . ALA A 1 101 ? -20.240 -5.822 1.739 1.00 11.53 98 ALA O CA 1
ATOM 719 C C . ALA A 1 101 ? -21.224 -6.875 2.281 1.00 11.48 98 ALA O C 1
ATOM 720 O O . ALA A 1 101 ? -21.652 -6.718 3.426 1.00 12.37 98 ALA O O 1
ATOM 722 N N . VAL A 1 102 ? -21.559 -7.853 1.464 1.00 11.54 99 VAL O N 1
ATOM 723 C CA . VAL A 1 102 ? -22.344 -9.009 1.900 1.00 10.42 99 VAL O CA 1
ATOM 724 C C . VAL A 1 102 ? -21.314 -10.137 2.063 1.00 11.71 99 VAL O C 1
ATOM 725 O O . VAL A 1 102 ? -20.586 -10.445 1.115 1.00 11.29 99 VAL O O 1
ATOM 729 N N . THR A 1 103 ? -21.272 -10.780 3.245 1.00 11.47 100 THR O N 1
ATOM 730 C CA . THR A 1 103 ? -20.457 -11.994 3.456 1.00 10.91 100 THR O CA 1
ATOM 731 C C . THR A 1 103 ? -21.446 -13.170 3.628 1.00 9.85 100 THR O C 1
ATOM 732 O O . THR A 1 103 ? -22.419 -13.028 4.344 1.00 11.44 100 THR O O 1
ATOM 736 N N . VAL A 1 104 ? -21.236 -14.255 2.911 1.00 9.75 101 VAL O N 1
ATOM 737 C CA . VAL A 1 104 ? -22.151 -15.414 3.001 1.00 10.50 101 VAL O CA 1
ATOM 738 C C . VAL A 1 104 ? -21.396 -16.579 3.604 1.00 12.67 101 VAL O C 1
ATOM 739 O O . VAL A 1 104 ? -20.396 -17.041 3.046 1.00 12.75 101 VAL O O 1
ATOM 743 N N . LEU A 1 105 ? -21.926 -17.080 4.713 1.00 12.85 102 LEU O N 1
ATOM 744 C CA . LEU A 1 105 ? -21.290 -18.150 5.475 1.00 14.93 102 LEU O CA 1
ATOM 745 C C . LEU A 1 105 ? -21.942 -19.487 5.217 1.00 16.03 102 LEU O C 1
ATOM 746 O O . LEU A 1 105 ? -23.120 -19.588 4.987 1.00 15.04 102 LEU O O 1
ATOM 751 N N . GLU A 1 106 ? -21.167 -20.554 5.311 1.00 18.81 103 GLU O N 1
ATOM 752 C CA . GLU A 1 106 ? -21.756 -21.883 5.150 1.00 20.68 103 GLU O CA 1
ATOM 753 C C . GLU A 1 106 ? -22.663 -22.237 6.357 1.00 21.91 103 GLU O C 1
ATOM 754 O O . GLU A 1 106 ? -22.374 -21.835 7.499 1.00 22.89 103 GLU O O 1
ATOM 760 N N . PRO A 1 107 ? -23.798 -22.929 6.097 1.00 22.43 104 PRO O N 1
ATOM 761 C CA . PRO A 1 107 ? -24.617 -23.476 7.191 1.00 22.51 104 PRO O CA 1
ATOM 762 C C . PRO A 1 107 ? -23.868 -24.504 8.054 1.00 22.45 104 PRO O C 1
ATOM 763 O O . PRO A 1 107 ? -22.964 -25.179 7.565 1.00 23.02 104 PRO O O 1
ATOM 767 N N . ARG B 2 4 ? -8.751 -5.843 23.293 1.00 32.19 1 ARG T N 1
ATOM 768 C CA . ARG B 2 4 ? -8.847 -4.393 22.925 1.00 32.44 1 ARG T CA 1
ATOM 769 C C . ARG B 2 4 ? -7.943 -4.001 21.769 1.00 30.79 1 ARG T C 1
ATOM 770 O O . ARG B 2 4 ? -8.201 -3.016 21.114 1.00 32.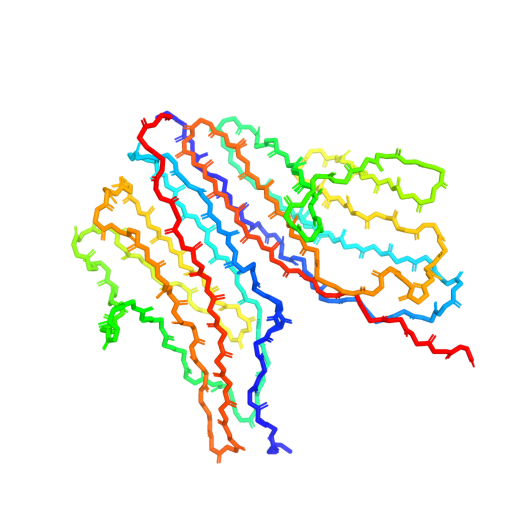42 1 ARG T O 1
ATOM 778 N N . GLY B 2 5 ? -6.897 -4.767 21.481 1.00 29.09 2 GLY T N 1
ATOM 779 C CA . GLY B 2 5 ? -5.997 -4.402 20.361 1.00 25.66 2 GLY T CA 1
ATOM 780 C C . GLY B 2 5 ? -6.393 -4.944 19.010 1.00 23.16 2 GLY T C 1
ATOM 781 O O . GLY B 2 5 ? -5.878 -6.016 18.563 1.00 22.17 2 GLY T O 1
ATOM 782 N N . ILE B 2 6 ? -7.269 -4.184 18.325 1.00 19.46 3 ILE T N 1
ATOM 783 C CA . ILE B 2 6 ? -7.774 -4.583 17.042 1.00 16.69 3 ILE T CA 1
ATOM 784 C C . ILE B 2 6 ? -7.420 -3.532 15.982 1.00 13.78 3 ILE T C 1
ATOM 785 O O . ILE B 2 6 ? -7.779 -2.356 16.096 1.00 13.57 3 ILE T O 1
ATOM 790 N N . PRO B 2 7 ? -6.694 -3.961 14.937 1.00 13.17 4 PRO T N 1
ATOM 791 C CA . PRO B 2 7 ? -6.332 -3.054 13.902 1.00 12.54 4 PRO T CA 1
ATOM 792 C C . PRO B 2 7 ? -7.542 -2.509 13.131 1.00 12.61 4 PRO T C 1
ATOM 793 O O . PRO B 2 7 ? -8.636 -3.105 13.194 1.00 12.36 4 PRO T O 1
ATOM 797 N N . PRO B 2 8 ? -7.400 -1.355 12.491 1.00 12.89 5 PRO T N 1
ATOM 798 C CA . PRO B 2 8 ? -8.495 -0.778 11.724 1.00 12.66 5 PRO T CA 1
ATOM 799 C C . PRO B 2 8 ? -8.878 -1.516 10.456 1.00 13.68 5 PRO T C 1
ATOM 800 O O . PRO B 2 8 ? -8.040 -2.213 9.864 1.00 14.36 5 PRO T O 1
ATOM 804 N N . LYS B 2 9 ? -10.150 -1.377 10.069 1.00 12.61 6 LYS T N 1
ATOM 805 C CA . LYS B 2 9 ? -10.673 -1.958 8.910 1.00 13.32 6 LYS T CA 1
ATOM 806 C C . LYS B 2 9 ? -11.621 -0.991 8.228 1.00 13.26 6 LYS T C 1
ATOM 807 O O . LYS B 2 9 ? -12.592 -0.510 8.834 1.00 13.71 6 LYS T O 1
ATOM 813 N N . ILE B 2 10 ? -11.302 -0.671 6.980 1.00 13.65 7 ILE T N 1
ATOM 814 C CA . ILE B 2 10 ? -12.200 0.049 6.098 1.00 14.56 7 ILE T CA 1
ATOM 815 C C A ILE B 2 10 ? -13.216 -0.920 5.564 0.50 14.11 7 ILE T C 1
ATOM 816 C C B ILE B 2 10 ? -13.243 -0.954 5.587 0.50 13.85 7 ILE T C 1
ATOM 817 O O A ILE B 2 10 ? -12.872 -1.903 4.896 0.50 14.33 7 ILE T O 1
ATOM 818 O O B ILE B 2 10 ? -12.884 -1.966 4.975 0.50 14.07 7 ILE T O 1
ATOM 823 N N A GLU B 2 11 ? -14.481 -0.655 5.839 0.50 14.63 8 GLU T N 1
ATOM 824 N N B GLU B 2 11 ? -14.528 -0.688 5.819 0.50 14.26 8 GLU T N 1
ATOM 825 C CA A GLU B 2 11 ? -15.494 -1.455 5.201 0.50 15.36 8 GLU T CA 1
ATOM 826 C CA B GLU B 2 11 ? -15.556 -1.725 5.556 0.50 14.48 8 GLU T CA 1
ATOM 827 C C A GLU B 2 11 ? -15.462 -1.102 3.738 0.50 15.35 8 GLU T C 1
ATOM 828 C C B GLU B 2 11 ? -15.851 -2.026 4.078 0.50 14.45 8 GLU T C 1
ATOM 829 O O A GLU B 2 11 ? -14.514 -0.587 3.138 0.50 16.81 8 GLU T O 1
ATOM 830 O O B GLU B 2 11 ? -15.834 -3.189 3.682 0.50 14.46 8 GLU T O 1
ATOM 841 N N A ALA B 2 12 ? -16.561 -1.348 3.128 0.50 17.01 9 ALA T N 1
ATOM 842 N N B ALA B 2 12 ? -16.163 -1.008 3.264 0.50 14.84 9 ALA T N 1
ATOM 843 C CA A ALA B 2 12 ? -16.559 -1.269 1.724 0.50 16.35 9 ALA T CA 1
ATOM 844 C CA B ALA B 2 12 ? -16.408 -1.178 1.776 0.50 15.63 9 ALA T CA 1
ATOM 845 C C . ALA B 2 12 ? -16.380 0.206 1.224 1.00 16.84 9 ALA T C 1
ATOM 846 O O . ALA B 2 12 ? -16.928 1.119 1.827 1.00 18.27 9 ALA T O 1
ATOM 848 N N . LEU B 2 13 ? -15.686 0.383 0.109 1.00 16.14 10 LEU T N 1
ATOM 849 C CA . LEU B 2 13 ? -15.559 1.696 -0.536 1.00 15.51 10 LEU T CA 1
ATOM 850 C C . LEU B 2 13 ? -15.718 1.480 -2.007 1.00 14.35 10 LEU T C 1
ATOM 851 O O . LEU B 2 13 ? -15.169 0.516 -2.505 1.00 14.54 10 LEU T O 1
ATOM 856 N N . PRO B 2 14 ? -16.532 2.309 -2.749 1.00 13.43 11 PRO T N 1
ATOM 857 C CA . PRO B 2 14 ? -16.641 2.084 -4.159 1.00 13.33 11 PRO T CA 1
ATOM 858 C C . PRO B 2 14 ? -15.265 2.198 -4.790 1.00 12.88 11 PRO T C 1
ATOM 859 O O . PRO B 2 14 ? -14.446 3.035 -4.354 1.00 16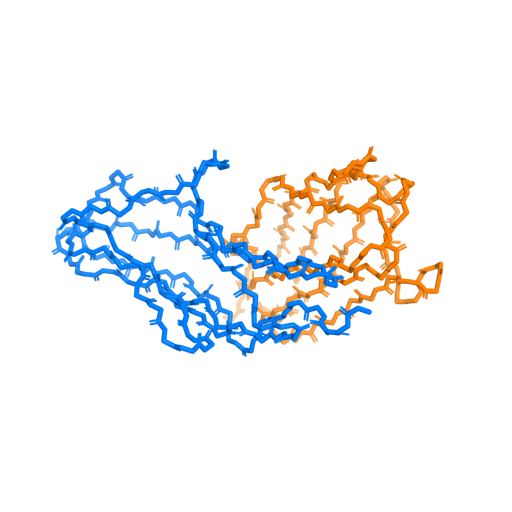.01 11 PRO T O 1
ATOM 863 N N . SER B 2 15 ? -15.041 1.478 -5.874 1.00 13.23 12 SER T N 1
ATOM 864 C CA A SER B 2 15 ? -13.765 1.591 -6.558 0.50 13.18 12 SER T CA 1
ATOM 865 C CA B SER B 2 15 ? -13.760 1.571 -6.582 0.50 12.96 12 SER T CA 1
ATOM 866 C C . SER B 2 15 ? -13.714 2.809 -7.480 1.00 12.47 12 SER T C 1
ATOM 867 O O . SER B 2 15 ? -12.660 3.397 -7.663 1.00 12.26 12 SER T O 1
ATOM 872 N N . ASP B 2 16 ? -14.870 3.196 -8.010 1.00 12.58 13 ASP T N 1
ATOM 873 C CA . ASP B 2 16 ? -15.006 4.278 -8.977 1.00 12.77 13 ASP T CA 1
ATOM 874 C C . ASP B 2 16 ? -16.318 5.002 -8.744 1.00 14.17 13 ASP T C 1
ATOM 875 O O . ASP B 2 16 ? -17.384 4.371 -8.473 1.00 16.24 13 ASP T O 1
ATOM 880 N N . ILE B 2 17 ? -16.246 6.328 -8.814 1.00 13.69 14 ILE T N 1
ATOM 881 C CA . ILE B 2 17 ? -17.446 7.154 -8.637 1.00 15.10 14 ILE T CA 1
ATOM 882 C C . ILE B 2 17 ? -17.378 8.302 -9.609 1.00 15.61 14 ILE T C 1
ATOM 883 O O . ILE B 2 17 ? -16.296 8.648 -10.074 1.00 13.59 14 ILE T O 1
ATOM 888 N N . SER B 2 18 ? -18.548 8.888 -9.897 1.00 16.23 15 SER T N 1
ATOM 889 C CA . SER B 2 18 ? -18.636 9.982 -10.876 1.00 17.39 15 SER T CA 1
ATOM 890 C C . SER B 2 18 ? -19.552 11.129 -10.374 1.00 17.98 15 SER T C 1
ATOM 891 O O . SER B 2 18 ? -20.421 10.968 -9.492 1.00 19.41 15 SER T O 1
ATOM 894 N N . ILE B 2 19 ? -19.252 12.322 -10.866 1.00 17.24 16 ILE T N 1
ATOM 895 C CA . ILE B 2 19 ? -19.969 13.495 -10.517 1.00 16.45 16 ILE T CA 1
ATOM 896 C C . ILE B 2 19 ? -19.833 14.450 -11.715 1.00 16.97 16 ILE T C 1
ATOM 897 O O . ILE B 2 19 ? -18.845 14.428 -12.483 1.00 15.94 16 ILE T O 1
ATOM 902 N N . ASP B 2 20 ? -20.870 15.245 -11.915 1.00 17.79 17 ASP T N 1
ATOM 903 C CA . ASP B 2 20 ? -20.815 16.229 -12.965 1.00 17.64 17 ASP T CA 1
ATOM 904 C C . ASP B 2 20 ? -20.162 17.449 -12.365 1.00 16.76 17 ASP T C 1
ATOM 905 O O . ASP B 2 20 ? -20.393 17.790 -11.244 1.00 16.75 17 ASP T O 1
ATOM 910 N N . GLU B 2 21 ? -19.391 18.140 -13.174 1.00 16.29 18 GLU T N 1
ATOM 911 C CA . GLU B 2 21 ? -18.813 19.405 -12.778 1.00 16.37 18 GLU T CA 1
ATOM 912 C C . GLU B 2 21 ? -19.875 20.357 -12.209 1.00 15.76 18 GLU T C 1
ATOM 913 O O . GLU B 2 21 ? -20.968 20.520 -12.786 1.00 14.75 18 GLU T O 1
ATOM 919 N N . GLY B 2 22 ? -19.568 20.961 -11.062 1.00 15.70 19 GLY T N 1
ATOM 920 C CA . GLY B 2 22 ? -20.381 22.007 -10.467 1.00 16.17 19 GLY T CA 1
ATOM 921 C C . GLY B 2 22 ? -21.381 21.534 -9.444 1.00 16.76 19 GLY T C 1
ATOM 922 O O . GLY B 2 22 ? -22.088 22.362 -8.834 1.00 18.69 19 GLY T O 1
ATOM 923 N N . LYS B 2 23 ? -21.466 20.222 -9.286 1.00 16.34 20 LYS T N 1
ATOM 924 C CA . LYS B 2 23 ? -22.387 19.615 -8.341 1.00 16.30 20 LYS T CA 1
ATOM 925 C C . LYS B 2 23 ? -21.695 19.180 -7.087 1.00 14.32 20 LYS T C 1
ATOM 926 O O . LYS B 2 23 ? -20.481 19.352 -6.982 1.00 15.75 20 LYS T O 1
ATOM 932 N N . VAL B 2 24 ? -22.451 18.646 -6.125 1.00 12.56 21 VAL T N 1
ATOM 933 C CA . VAL B 2 24 ? -21.902 18.240 -4.836 1.00 11.98 21 VAL T CA 1
ATOM 934 C C . VAL B 2 24 ? -21.716 16.717 -4.832 1.00 13.27 21 VAL T C 1
ATOM 935 O O . VAL B 2 24 ? -22.683 15.984 -5.147 1.00 12.66 21 VAL T O 1
ATOM 939 N N . LEU B 2 25 ? -20.526 16.255 -4.470 1.00 13.13 22 LEU T N 1
ATOM 940 C CA . LEU B 2 25 ? -20.275 14.825 -4.340 1.00 13.38 22 LEU T CA 1
ATOM 941 C C . LEU B 2 25 ? -20.114 14.492 -2.866 1.00 13.99 22 LEU T C 1
ATOM 942 O O . LEU B 2 25 ? -19.330 15.144 -2.150 1.00 15.13 22 LEU T O 1
ATOM 947 N N . THR B 2 26 ? -20.798 13.441 -2.410 1.00 13.32 23 THR T N 1
ATOM 948 C CA . THR B 2 26 ? -20.648 12.902 -1.052 1.00 14.29 23 THR T CA 1
ATOM 949 C C . THR B 2 26 ? -20.268 11.405 -1.165 1.00 13.76 23 THR T C 1
ATOM 950 O O . THR B 2 26 ? -20.930 10.670 -1.866 1.00 14.10 23 THR T O 1
ATOM 954 N N . VAL B 2 27 ? -19.156 11.005 -0.547 1.00 14.06 24 VAL T N 1
ATOM 955 C CA . VAL B 2 27 ? -18.816 9.559 -0.404 1.00 15.43 24 VAL T CA 1
ATOM 956 C C . VAL B 2 27 ? -18.618 9.259 1.063 1.00 15.31 24 VAL T C 1
ATOM 957 O O . VAL B 2 27 ? -17.824 9.914 1.745 1.00 15.87 24 VAL T O 1
ATOM 961 N N . ALA B 2 28 ? -19.339 8.258 1.550 1.00 14.67 25 ALA T N 1
ATOM 962 C CA . ALA B 2 28 ? -19.323 7.909 2.972 1.00 15.21 25 ALA T CA 1
ATOM 963 C C . ALA B 2 28 ? -18.762 6.502 3.089 1.00 15.86 25 ALA T C 1
ATOM 964 O O . ALA B 2 28 ? -19.035 5.650 2.222 1.00 16.55 25 ALA T O 1
ATOM 966 N N . CYS B 2 29 ? -18.054 6.209 4.178 1.00 14.69 26 CYS T N 1
ATOM 967 C CA . CYS B 2 29 ? -17.416 4.898 4.351 1.00 13.92 26 CYS T CA 1
ATOM 968 C C . CYS B 2 29 ? -17.346 4.581 5.842 1.00 14.51 26 CYS T C 1
ATOM 969 O O . CYS B 2 29 ? -16.890 5.409 6.647 1.00 14.12 26 CYS T O 1
ATOM 972 N N . ALA B 2 30 ? -17.802 3.366 6.181 1.00 13.65 27 ALA T N 1
ATOM 973 C CA . ALA B 2 30 ? -17.742 2.847 7.551 1.00 14.75 27 ALA T CA 1
ATOM 974 C C . ALA B 2 30 ? -16.380 2.180 7.866 1.00 12.98 27 ALA T C 1
ATOM 975 O O . ALA B 2 30 ? -15.685 1.718 6.954 1.00 14.13 27 ALA T O 1
ATOM 977 N N . PHE B 2 31 ? -16.051 2.211 9.158 1.00 14.12 28 PHE T N 1
ATOM 978 C CA . PHE B 2 31 ? -14.838 1.565 9.593 1.00 12.99 28 PHE T CA 1
ATOM 979 C C . PHE B 2 31 ? -14.952 1.049 10.990 1.00 13.41 28 PHE T C 1
ATOM 980 O O . PHE B 2 31 ? -15.832 1.444 11.776 1.00 15.01 28 PHE T O 1
ATOM 988 N N . THR B 2 32 ? -14.011 0.172 11.291 1.00 12.91 29 THR T N 1
ATOM 989 C CA . THR B 2 32 ? -13.860 -0.326 12.642 1.00 12.85 29 THR T CA 1
ATOM 990 C C . THR B 2 32 ? -12.423 -0.181 13.139 1.00 12.00 29 THR T C 1
ATOM 991 O O . THR B 2 32 ? -11.510 0.065 12.358 1.00 12.96 29 THR T O 1
ATOM 995 N N . GLY B 2 33 ? -12.219 -0.388 14.444 1.00 10.98 30 GLY T N 1
ATOM 996 C CA . GLY B 2 33 ? -10.871 -0.361 15.007 1.00 10.83 30 GLY T CA 1
ATOM 997 C C . GLY B 2 33 ? -10.865 -0.002 16.473 1.00 11.89 30 GLY T C 1
ATOM 998 O O . GLY B 2 33 ? -11.677 0.825 16.899 1.00 14.48 30 GLY T O 1
ATOM 999 N N . GLU B 2 34 ? -9.926 -0.587 17.213 1.00 10.80 31 GLU T N 1
ATOM 1000 C CA . GLU B 2 34 ? -9.816 -0.335 18.621 1.00 12.15 31 GLU T CA 1
ATOM 1001 C C . GLU B 2 34 ? -8.372 -0.194 19.048 1.00 9.59 31 GLU T C 1
ATOM 1002 O O . GLU B 2 34 ? -7.606 -1.136 18.938 1.00 11.29 31 GLU T O 1
ATOM 1008 N N . PRO B 2 35 ? -7.976 1.010 19.496 1.00 9.98 32 PRO T N 1
ATOM 1009 C CA . PRO B 2 35 ? -8.677 2.294 19.554 1.00 11.48 32 PRO T CA 1
ATOM 1010 C C . PRO B 2 35 ? -9.208 2.832 18.227 1.00 10.65 32 PRO T C 1
ATOM 1011 O O . PRO B 2 35 ? -8.738 2.486 17.096 1.00 8.50 32 PRO T O 1
ATOM 1015 N N . THR B 2 36 ? -10.176 3.747 18.292 1.00 11.55 33 THR T N 1
ATOM 1016 C CA . THR B 2 36 ? -10.676 4.385 17.084 1.00 12.30 33 THR T CA 1
ATOM 1017 C C . THR B 2 36 ? -9.507 4.956 16.244 1.00 10.84 33 THR T C 1
ATOM 1018 O O . THR B 2 36 ? -8.662 5.674 16.751 1.00 10.73 33 THR T O 1
ATOM 1022 N N . PRO B 2 37 ? -9.421 4.600 14.966 1.00 11.40 34 PRO T N 1
ATOM 1023 C CA . PRO B 2 37 ? -8.314 4.984 14.144 1.00 11.51 34 PRO T CA 1
ATOM 1024 C C . PRO B 2 37 ? -8.313 6.451 13.752 1.00 10.85 34 PRO T C 1
ATOM 1025 O O . PRO B 2 37 ? -9.386 7.104 13.712 1.00 13.40 34 PRO T O 1
ATOM 1029 N N . GLU B 2 38 ? -7.124 6.967 13.518 1.00 9.52 35 GLU T N 1
ATOM 1030 C CA . GLU B 2 38 ? -6.981 8.239 12.790 1.00 12.37 35 GLU T CA 1
ATOM 1031 C C . GLU B 2 38 ? -7.323 8.070 11.312 1.00 12.26 35 GLU T C 1
ATOM 1032 O O . GLU B 2 38 ? -6.935 7.090 10.629 1.00 11.20 35 GLU T O 1
ATOM 1038 N N . VAL B 2 39 ? -8.083 9.014 10.803 1.00 9.34 36 VAL T N 1
ATOM 1039 C CA . VAL B 2 39 ? -8.574 8.975 9.440 1.00 9.04 36 VAL T CA 1
ATOM 1040 C C . VAL B 2 39 ? -7.850 10.014 8.553 1.00 11.33 36 VAL T C 1
ATOM 1041 O O . VAL B 2 39 ? -7.820 11.191 8.909 1.00 10.83 36 VAL T O 1
ATOM 1045 N N . THR B 2 40 ? -7.338 9.583 7.398 1.00 11.40 37 THR T N 1
ATOM 1046 C CA . THR B 2 40 ? -6.653 10.447 6.412 1.00 11.71 37 THR T CA 1
ATOM 1047 C C . THR B 2 40 ? -7.171 10.200 5.028 1.00 12.82 37 THR T C 1
ATOM 1048 O O . THR B 2 40 ? -7.118 9.052 4.541 1.00 15.54 37 THR T O 1
ATOM 1052 N N . TRP B 2 41 ? -7.706 11.246 4.402 1.00 11.01 38 TRP T N 1
ATOM 1053 C CA . TRP B 2 41 ? -8.047 11.227 2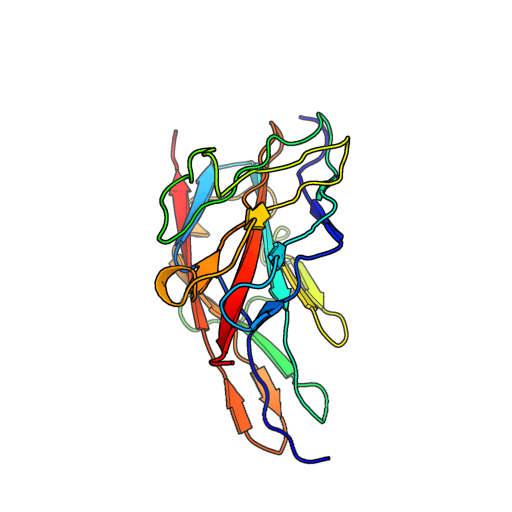.995 1.00 10.95 38 TRP T CA 1
ATOM 1054 C C . TRP B 2 41 ? -6.932 11.970 2.252 1.00 11.80 38 TRP T C 1
ATOM 1055 O O . TRP B 2 41 ? -6.476 13.003 2.695 1.00 11.16 38 TRP T O 1
ATOM 1066 N N . SER B 2 42 ? -6.563 11.475 1.073 1.00 12.00 39 SER T N 1
ATOM 1067 C CA . SER B 2 42 ? -5.544 12.131 0.255 1.00 10.78 39 SER T CA 1
ATOM 1068 C C . SER B 2 42 ? -5.827 11.861 -1.247 1.00 10.72 39 SER T C 1
ATOM 1069 O O . SER B 2 42 ? -6.549 10.929 -1.627 1.00 11.68 39 SER T O 1
ATOM 1072 N N . CYS B 2 43 ? -5.282 12.751 -2.057 1.00 10.48 40 CYS T N 1
ATOM 1073 C CA . CYS B 2 43 ? -5.238 12.585 -3.527 1.00 10.84 40 CYS T CA 1
ATOM 1074 C C . CYS B 2 43 ? -3.942 13.172 -3.942 1.00 10.77 40 CYS T C 1
ATOM 1075 O O . CYS B 2 43 ? -3.480 14.219 -3.437 1.00 10.69 40 CYS T O 1
ATOM 1078 N N . GLY B 2 44 ? -3.305 12.514 -4.924 1.00 12.04 41 GLY T N 1
ATOM 1079 C CA . GLY B 2 44 ? -2.012 12.960 -5.439 1.00 11.05 41 GLY T CA 1
ATOM 1080 C C . GLY B 2 44 ? -0.913 12.971 -4.366 1.00 9.09 41 GLY T C 1
ATOM 1081 O O . GLY B 2 44 ? 0.049 13.786 -4.411 1.00 9.99 41 GLY T O 1
ATOM 1082 N N . GLY B 2 45 ? -1.098 12.091 -3.373 1.00 11.68 42 GLY T N 1
ATOM 1083 C CA . GLY B 2 45 ? -0.148 12.054 -2.250 1.00 12.32 42 GLY T CA 1
ATOM 1084 C C . GLY B 2 45 ? -0.186 13.217 -1.276 1.00 11.57 42 GLY T C 1
ATOM 1085 O O . GLY B 2 45 ? 0.755 13.414 -0.530 1.00 11.21 42 GLY T O 1
ATOM 1086 N N . ARG B 2 46 ? -1.266 14.005 -1.336 1.00 11.22 43 ARG T N 1
ATOM 1087 C CA . ARG B 2 46 ? -1.455 15.184 -0.535 1.00 12.81 43 ARG T CA 1
ATOM 1088 C C . ARG B 2 46 ? -2.747 15.057 0.276 1.00 11.45 43 ARG T C 1
ATOM 1089 O O . ARG B 2 46 ? -3.789 14.760 -0.273 1.00 12.42 43 ARG T O 1
ATOM 1097 N N . LYS B 2 47 ? -2.600 15.266 1.591 1.00 12.26 44 LYS T N 1
ATOM 1098 C CA . LYS B 2 47 ? -3.736 15.183 2.559 1.00 12.06 44 LYS T CA 1
ATOM 1099 C C . LYS B 2 47 ? -4.847 16.186 2.140 1.00 11.57 44 LYS T C 1
ATOM 1100 O O . LYS B 2 47 ? -4.523 17.331 1.773 1.00 13.82 44 LYS T O 1
ATOM 1106 N N . ILE B 2 48 ? -6.085 15.768 2.216 1.00 12.15 45 ILE T N 1
ATOM 1107 C CA . ILE B 2 48 ? -7.245 16.673 2.059 1.00 12.73 45 ILE T CA 1
ATOM 1108 C C . ILE B 2 48 ? -7.561 17.300 3.410 1.00 13.07 45 ILE T C 1
ATOM 1109 O O . ILE B 2 48 ? -7.719 16.608 4.441 1.00 12.36 45 ILE T O 1
ATOM 1114 N N . HIS B 2 49 ? -7.607 18.637 3.442 1.00 13.35 46 HIS T N 1
ATOM 1115 C CA . HIS B 2 49 ? -7.891 19.375 4.692 1.00 14.59 46 HIS T CA 1
ATOM 1116 C C . HIS B 2 49 ? -9.302 19.949 4.611 1.00 13.20 46 HIS T C 1
ATOM 1117 O O . HIS B 2 49 ? -9.834 20.201 3.555 1.00 12.53 46 HIS T O 1
ATOM 1124 N N . SER B 2 50 ? -9.839 20.189 5.772 1.00 13.10 47 SER T N 1
ATOM 1125 C CA . SER B 2 50 ? -11.126 20.853 5.938 1.00 12.72 47 SER T CA 1
ATOM 1126 C C . SER B 2 50 ? -11.101 22.214 5.262 1.00 11.75 47 SER T C 1
ATOM 1127 O O . SER B 2 50 ? -10.222 23.021 5.533 1.00 10.89 47 SER T O 1
ATOM 1130 N N . GLN B 2 51 ? -12.116 22.459 4.427 1.00 10.66 48 GLN T N 1
ATOM 1131 C CA . GLN B 2 51 ? -12.235 23.692 3.614 1.00 12.38 48 GLN T CA 1
ATOM 1132 C C . GLN B 2 51 ? -11.078 23.931 2.646 1.00 12.05 48 GLN T C 1
ATOM 1133 O O . GLN B 2 51 ? -10.847 25.074 2.214 1.00 11.87 48 GLN T O 1
ATOM 1139 N N . GLU B 2 52 ? -10.415 22.855 2.240 1.00 12.72 49 GLU T N 1
ATOM 1140 C CA A GLU B 2 52 ? -9.418 22.964 1.149 0.50 12.57 49 GLU T CA 1
ATOM 1141 C CA B GLU B 2 52 ? -9.404 23.021 1.178 0.50 13.01 49 GLU T CA 1
ATOM 1142 C C . GLU B 2 52 ? -10.109 23.601 -0.060 1.00 12.34 49 GLU T C 1
ATOM 1143 O O . GLU B 2 52 ? -11.199 23.173 -0.461 1.00 13.10 49 GLU T O 1
ATOM 1154 N N . GLN B 2 53 ? -9.498 24.631 -0.627 1.00 12.93 50 GLN T N 1
ATOM 1155 C CA . GLN B 2 53 ? -10.078 25.351 -1.776 1.00 13.05 50 GLN T CA 1
ATOM 1156 C C . GLN B 2 53 ? -11.485 25.954 -1.553 1.00 13.56 50 GLN T C 1
ATOM 1157 O O . GLN B 2 53 ? -12.173 26.372 -2.518 1.00 14.32 50 GLN T O 1
ATOM 1163 N N . GLY B 2 54 ? -11.860 26.079 -0.279 1.00 13.65 51 GLY T N 1
ATOM 1164 C CA . GLY B 2 54 ? -13.156 26.502 0.128 1.00 14.15 51 GLY T CA 1
ATOM 1165 C C . GLY B 2 54 ? -14.296 25.562 -0.196 1.00 14.52 51 GLY T C 1
ATOM 1166 O O . GLY B 2 54 ? -15.460 25.975 -0.101 1.00 16.15 51 GLY T O 1
ATOM 1167 N N . ARG B 2 55 ? -13.968 24.318 -0.608 1.00 13.58 52 ARG T N 1
ATOM 1168 C CA . ARG B 2 55 ? -14.966 23.402 -1.126 1.00 13.39 52 ARG T CA 1
ATOM 1169 C C . ARG B 2 55 ? -14.962 21.989 -0.550 1.00 13.58 52 ARG T C 1
ATOM 1170 O O . ARG B 2 55 ? -15.965 21.313 -0.612 1.00 15.37 52 ARG T O 1
ATOM 1178 N N . PHE B 2 56 ? -13.832 21.512 -0.046 1.00 13.49 53 PHE T N 1
ATOM 1179 C CA . PHE B 2 56 ? -13.762 20.143 0.490 1.00 13.83 53 PHE T CA 1
ATOM 1180 C C . PHE B 2 56 ? -14.103 20.103 1.966 1.00 11.95 53 PHE T C 1
ATOM 1181 O O . PHE B 2 56 ? -13.655 20.941 2.764 1.00 13.65 53 PHE T O 1
ATOM 1189 N N . HIS B 2 57 ? -14.812 19.053 2.381 1.00 11.90 54 HIS T N 1
ATOM 1190 C CA . HIS B 2 57 ? -15.100 18.856 3.816 1.00 11.90 54 HIS T CA 1
ATOM 1191 C C . HIS B 2 57 ? -15.019 17.396 4.139 1.00 13.06 54 HIS T C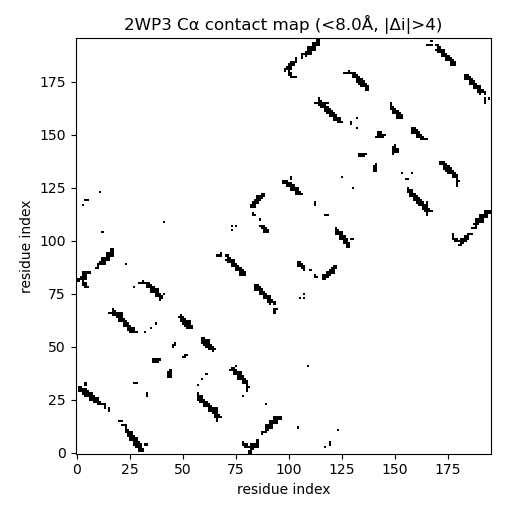 1
ATOM 1192 O O . HIS B 2 57 ? -15.334 16.530 3.306 1.00 13.86 54 HIS T O 1
ATOM 1199 N N . ILE B 2 58 ? -14.584 17.103 5.352 1.00 13.05 55 ILE T N 1
ATOM 1200 C CA . ILE B 2 58 ? -14.483 15.760 5.906 1.00 14.77 55 ILE T CA 1
ATOM 1201 C C . ILE B 2 58 ? -15.181 15.716 7.259 1.00 13.90 55 ILE T C 1
A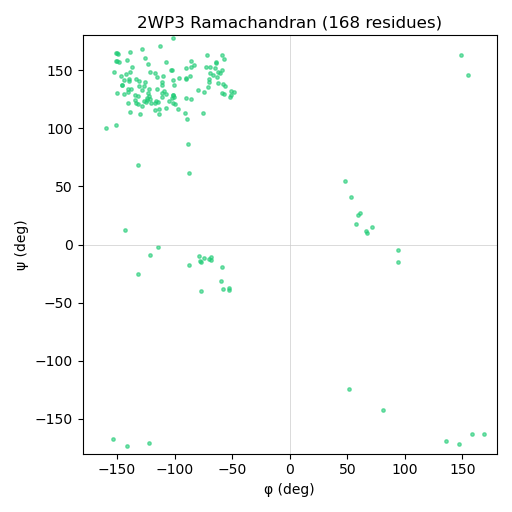TOM 1202 O O . ILE B 2 58 ? -14.851 16.496 8.166 1.00 15.86 55 ILE T O 1
ATOM 1207 N N . GLU B 2 59 ? -16.210 14.869 7.381 1.00 13.95 56 GLU T N 1
ATOM 1208 C CA . GLU B 2 59 ? -16.978 14.729 8.605 1.00 14.41 56 GLU T CA 1
ATOM 1209 C C . GLU B 2 59 ? -16.795 13.328 9.103 1.00 14.31 56 GLU T C 1
ATOM 1210 O O . GLU B 2 59 ? -17.246 12.377 8.382 1.00 15.05 56 GLU T O 1
ATOM 1216 N N . ASN B 2 60 ? -16.169 13.190 10.287 1.00 12.94 57 ASN T N 1
ATOM 1217 C CA . ASN B 2 60 ? -15.840 11.894 10.815 1.00 12.78 57 ASN T CA 1
ATOM 1218 C C . ASN B 2 60 ? -16.627 11.697 12.081 1.00 14.23 57 ASN T C 1
ATOM 1219 O O . ASN B 2 60 ? -16.839 12.649 12.876 1.00 15.02 57 ASN T O 1
ATOM 1224 N N . THR B 2 61 ? -17.051 10.463 12.292 1.00 13.14 58 THR T N 1
ATOM 1225 C CA . THR B 2 61 ? -17.591 10.053 13.590 1.00 12.18 58 THR T CA 1
ATOM 1226 C C . THR B 2 61 ? -16.742 8.879 14.064 1.00 12.80 58 THR T C 1
ATOM 1227 O O . THR B 2 61 ? -15.692 8.650 13.542 1.00 14.32 58 THR T O 1
ATOM 1231 N N . ASP B 2 62 ? -17.145 8.208 15.143 1.00 12.62 59 ASP T N 1
ATOM 1232 C CA . ASP B 2 62 ? -16.335 7.092 15.629 1.00 14.84 59 ASP T CA 1
ATOM 1233 C C . ASP B 2 62 ? -16.321 5.842 14.740 1.00 14.76 59 ASP T C 1
ATOM 1234 O O . ASP B 2 62 ? -15.478 4.944 14.931 1.00 14.31 59 ASP T O 1
ATOM 1239 N N . ASP B 2 63 ? -17.236 5.793 13.774 1.00 14.30 60 ASP T N 1
ATOM 1240 C CA . ASP B 2 63 ? -17.336 4.674 12.813 1.00 13.76 60 ASP T CA 1
ATOM 1241 C C . ASP B 2 63 ? -17.714 4.990 11.350 1.00 12.95 60 ASP T C 1
ATOM 1242 O O . ASP B 2 63 ? -18.018 4.086 10.610 1.00 13.05 60 ASP T O 1
ATOM 1247 N N . LEU B 2 64 ? -17.692 6.261 10.954 1.00 11.31 61 LEU T N 1
ATOM 1248 C CA . LEU B 2 64 ? -18.037 6.697 9.645 1.00 12.25 61 LEU T CA 1
ATOM 1249 C C . LEU B 2 64 ? -17.135 7.901 9.326 1.00 12.18 61 LEU T C 1
ATOM 1250 O O . LEU B 2 64 ? -16.829 8.714 10.272 1.00 13.12 61 LEU T O 1
ATOM 1255 N N . THR B 2 65 ? -16.629 7.900 8.108 1.00 13.28 62 THR T N 1
ATOM 1256 C CA . THR B 2 65 ? -16.000 9.073 7.497 1.00 12.94 62 THR T CA 1
ATOM 1257 C C . THR B 2 65 ? -16.700 9.446 6.205 1.00 13.47 62 THR T C 1
ATOM 1258 O O . THR B 2 65 ? -17.040 8.594 5.389 1.00 14.04 62 THR T O 1
ATOM 1262 N N . THR B 2 66 ? -16.982 10.736 6.039 1.00 13.91 63 THR T N 1
ATOM 1263 C CA . THR B 2 66 ? -17.705 11.247 4.890 1.00 13.58 63 THR T CA 1
ATOM 1264 C C . THR B 2 66 ? -16.884 12.368 4.260 1.00 14.26 63 THR T C 1
ATOM 1265 O O . THR B 2 66 ? -16.522 13.340 4.915 1.00 15.40 63 THR T O 1
ATOM 1269 N N . LEU B 2 67 ? -16.589 12.210 2.974 1.00 13.47 64 LEU T N 1
ATOM 1270 C CA . LEU B 2 67 ? -15.936 13.235 2.170 1.00 14.97 64 LEU T CA 1
ATOM 1271 C C . LEU B 2 67 ? -16.987 13.926 1.333 1.00 13.78 64 LEU T C 1
ATOM 1272 O O . LEU B 2 67 ? -17.783 13.266 0.625 1.00 13.80 64 LEU T O 1
ATOM 1277 N N . ILE B 2 68 ? -17.002 15.276 1.402 1.00 13.38 65 ILE T N 1
ATOM 1278 C CA . ILE B 2 68 ? -17.968 16.093 0.680 1.00 14.41 65 ILE T CA 1
ATOM 1279 C C . ILE B 2 68 ? -17.172 17.079 -0.163 1.00 14.00 65 ILE T C 1
ATOM 1280 O O . ILE B 2 68 ? -16.290 17.773 0.370 1.00 16.00 65 ILE T O 1
ATOM 1285 N N . ILE B 2 69 ? -17.392 17.057 -1.484 1.00 13.65 66 ILE T N 1
ATOM 1286 C CA . ILE B 2 69 ? -16.773 18.026 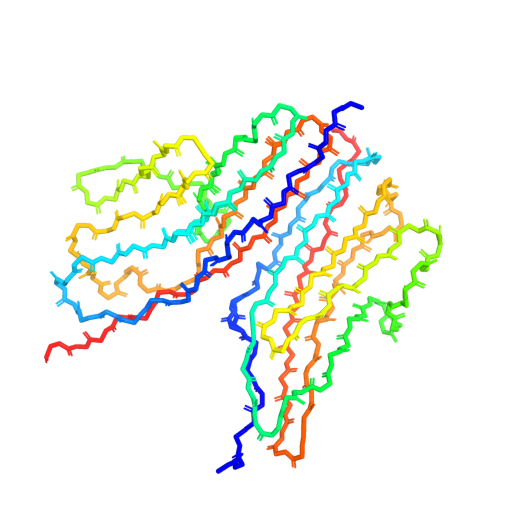-2.366 1.00 12.93 66 ILE T CA 1
ATOM 1287 C C . ILE B 2 69 ? -17.879 18.915 -2.956 1.00 13.07 66 ILE T C 1
ATOM 1288 O O . ILE B 2 69 ? -18.746 18.442 -3.715 1.00 12.48 66 ILE T O 1
ATOM 1293 N N . MET B 2 70 ? -17.887 20.184 -2.568 1.00 14.61 67 MET T N 1
ATOM 1294 C CA A MET B 2 70 ? -18.837 21.153 -3.091 0.50 14.26 67 MET T CA 1
ATOM 1295 C CA B MET B 2 70 ? -18.850 21.118 -3.108 0.50 14.52 67 MET T CA 1
ATOM 1296 C C . MET B 2 70 ? -18.358 21.711 -4.425 1.00 14.88 67 MET T C 1
ATOM 1297 O O . MET B 2 70 ? -17.175 21.828 -4.647 1.00 13.86 67 MET T O 1
ATOM 1306 N N . ASP B 2 71 ? -19.308 22.076 -5.296 1.00 14.22 68 ASP T N 1
ATOM 1307 C CA . ASP B 2 71 ? -19.015 22.806 -6.541 1.00 14.41 68 ASP T CA 1
ATOM 1308 C C . ASP B 2 71 ? -17.853 22.119 -7.256 1.00 13.97 68 ASP T C 1
ATOM 1309 O O . ASP B 2 71 ? -16.876 22.744 -7.619 1.00 13.22 68 ASP T O 1
ATOM 1314 N N . VAL B 2 72 ? -18.007 20.841 -7.500 1.00 12.91 69 VAL T N 1
ATOM 1315 C CA . VAL B 2 72 ? -16.902 20.049 -7.973 1.00 13.74 69 VAL T CA 1
ATOM 1316 C C . VAL B 2 72 ? -16.304 20.634 -9.252 1.00 12.94 69 VAL T C 1
ATOM 1317 O O . VAL B 2 72 ? -16.997 21.106 -10.159 1.00 13.23 69 VAL T O 1
ATOM 1321 N N . GLN B 2 73 ? -14.973 20.649 -9.277 1.00 12.12 70 GLN T N 1
ATOM 1322 C CA A GLN B 2 73 ? -14.245 21.201 -10.398 0.50 12.18 70 GLN T CA 1
ATOM 1323 C CA B GLN B 2 73 ? -14.198 21.217 -10.370 0.50 11.49 70 GLN T CA 1
ATOM 1324 C C . GLN B 2 73 ? -13.387 20.149 -11.097 1.00 11.72 70 GLN T C 1
ATOM 1325 O O . GLN B 2 73 ? -13.044 19.130 -10.523 1.00 12.18 70 GLN T O 1
ATOM 1336 N N . LYS B 2 74 ? -13.047 20.421 -12.355 1.00 13.16 71 LYS T N 1
ATOM 1337 C CA . LYS B 2 74 ? -12.324 19.429 -13.143 1.00 14.55 71 LYS T CA 1
ATOM 1338 C C . LYS B 2 74 ? -11.060 18.895 -12.465 1.00 14.25 71 LYS T C 1
ATOM 1339 O O . LYS B 2 74 ? -10.788 17.693 -12.545 1.00 13.49 71 LYS T O 1
ATOM 1345 N N . GLN B 2 75 ? -10.321 19.774 -11.780 1.00 14.58 72 GLN T N 1
ATOM 1346 C CA . GLN B 2 75 ? -9.066 19.391 -11.060 1.00 15.20 72 GLN T CA 1
ATOM 1347 C C . GLN B 2 75 ? -9.252 18.498 -9.842 1.00 14.99 72 GLN T C 1
ATOM 1348 O O . GLN B 2 75 ? -8.244 18.015 -9.281 1.00 15.53 72 GLN T O 1
ATOM 1354 N N . ASP B 2 76 ? -10.500 18.305 -9.385 1.00 13.78 73 ASP T N 1
ATOM 1355 C CA . ASP B 2 76 ? -10.813 17.447 -8.243 1.00 13.77 73 ASP T CA 1
ATOM 1356 C C . ASP B 2 76 ? -10.723 15.946 -8.576 1.00 13.13 73 ASP T C 1
ATOM 1357 O O . ASP B 2 76 ? -10.754 15.105 -7.695 1.00 16.70 73 ASP T O 1
ATOM 1362 N N . GLY B 2 77 ? -10.618 15.631 -9.865 1.00 12.91 74 GLY T N 1
ATOM 1363 C CA . GLY B 2 77 ? -10.525 14.234 -10.251 1.00 13.83 74 GLY T CA 1
ATOM 1364 C C . GLY B 2 77 ? -9.259 13.557 -9.754 1.00 14.10 74 GLY T C 1
ATOM 1365 O O . GLY B 2 77 ? -8.199 14.201 -9.589 1.00 14.66 74 GLY T O 1
ATOM 1366 N N . GLY B 2 78 ? -9.350 12.254 -9.555 1.00 10.92 75 GLY T N 1
ATOM 1367 C CA . GLY B 2 78 ? -8.145 11.406 -9.416 1.00 11.16 75 GLY T CA 1
ATOM 1368 C C . GLY B 2 78 ? -8.410 10.293 -8.472 1.00 10.74 75 GLY T C 1
ATOM 1369 O O . GLY B 2 78 ? -9.536 10.086 -8.031 1.00 9.43 75 GLY T O 1
ATOM 1370 N N . LEU B 2 79 ? -7.342 9.582 -8.154 1.00 10.44 76 LEU T N 1
ATOM 1371 C CA . LEU B 2 79 ? -7.409 8.449 -7.269 1.00 10.18 76 LEU T CA 1
ATOM 1372 C C . LEU B 2 79 ? -7.209 8.900 -5.855 1.00 11.57 76 LEU T C 1
ATOM 1373 O O . LEU B 2 79 ? -6.108 9.287 -5.440 1.00 11.41 76 LEU T O 1
ATOM 1378 N N . TYR B 2 80 ? -8.307 8.869 -5.110 1.00 10.05 77 TYR T N 1
ATOM 1379 C CA . TYR B 2 80 ? -8.275 9.213 -3.726 1.00 11.57 77 TYR T CA 1
ATOM 1380 C C . TYR B 2 80 ? -7.988 7.955 -2.868 1.00 13.21 77 TYR T C 1
ATOM 1381 O O . TYR B 2 80 ? -8.463 6.844 -3.155 1.00 13.93 77 TYR T O 1
ATOM 1390 N N . THR B 2 81 ? -7.218 8.159 -1.805 1.00 12.10 78 THR T N 1
ATOM 1391 C CA . THR B 2 81 ? -6.962 7.130 -0.822 1.00 11.60 78 THR T CA 1
ATOM 1392 C C . THR B 2 81 ? -7.551 7.534 0.554 1.00 12.00 78 THR T C 1
ATOM 1393 O O . THR B 2 81 ? -7.336 8.668 1.044 1.00 12.72 78 THR T O 1
ATOM 1397 N N . LEU B 2 82 ? -8.231 6.591 1.179 1.00 12.25 79 LEU T N 1
ATOM 1398 C CA . LEU B 2 82 ? -8.637 6.655 2.564 1.00 12.30 79 LEU T CA 1
ATOM 1399 C C . LEU B 2 82 ? -7.702 5.719 3.320 1.00 11.74 79 LEU T C 1
ATOM 1400 O O . LEU B 2 82 ? -7.614 4.541 2.985 1.00 12.06 79 LEU T O 1
ATOM 1405 N N . SER B 2 83 ? -7.014 6.233 4.324 1.00 13.37 80 SER T N 1
ATOM 1406 C CA A SER B 2 83 ? -6.179 5.445 5.224 0.50 13.74 80 SER T CA 1
ATOM 1407 C CA B SER B 2 83 ? -6.238 5.400 5.223 0.50 13.94 80 SER T CA 1
ATOM 1408 C C . SER B 2 83 ? -6.631 5.560 6.670 1.00 14.39 80 SER T C 1
ATOM 1409 O O . SER B 2 83 ? -7.034 6.629 7.125 1.00 13.11 80 SER T O 1
ATOM 1414 N N . LEU B 2 84 ? -6.468 4.482 7.421 1.00 14.79 81 LEU T N 1
ATOM 1415 C CA . LEU B 2 84 ? -6.769 4.420 8.816 1.00 13.74 81 LEU T CA 1
ATOM 1416 C C . LEU B 2 84 ? -5.520 3.918 9.555 1.00 14.01 81 LEU T C 1
ATOM 1417 O O . LEU B 2 84 ? -4.836 2.989 9.053 1.00 15.24 81 LEU T O 1
ATOM 1422 N N . GLY B 2 85 ? -5.224 4.496 10.713 1.00 14.33 82 GLY T N 1
ATOM 1423 C CA . GLY B 2 85 ? -4.181 3.967 11.547 1.00 14.00 82 GLY T CA 1
ATOM 1424 C C . GLY B 2 85 ? -4.547 3.990 13.020 1.00 14.26 82 GLY T C 1
ATOM 1425 O O . GLY B 2 85 ? -5.208 4.943 13.541 1.00 15.19 82 GLY T O 1
ATOM 1426 N N . ASN B 2 86 ? -4.122 2.935 13.723 1.00 14.59 83 ASN T N 1
ATOM 1427 C CA . ASN B 2 86 ? -4.090 2.970 15.171 1.00 14.13 83 ASN T CA 1
ATOM 1428 C C . ASN B 2 86 ? -2.824 2.244 15.678 1.00 14.64 83 ASN T C 1
ATOM 1429 O O . ASN B 2 86 ? -1.975 1.844 14.891 1.00 13.49 83 ASN T O 1
ATOM 1434 N N . GLU B 2 87 ? -2.736 2.081 16.982 1.00 15.35 84 GLU T N 1
ATOM 1435 C CA . GLU B 2 87 ? -1.609 1.461 17.666 1.00 17.32 84 GLU T CA 1
ATOM 1436 C C . GLU B 2 87 ? -1.331 0.009 17.208 1.00 15.09 84 GLU T C 1
ATOM 1437 O O . GLU B 2 87 ? -0.221 -0.533 17.374 1.00 16.32 84 GLU T O 1
ATOM 1443 N N . PHE B 2 88 ? -2.340 -0.614 16.581 1.00 13.79 85 PHE T N 1
ATOM 1444 C CA . PHE B 2 88 ? -2.288 -2.026 16.274 1.00 13.08 85 PHE T CA 1
ATOM 1445 C C . PHE B 2 88 ? -2.260 -2.313 14.793 1.00 12.52 85 PHE T C 1
ATOM 1446 O O . PHE B 2 88 ? -2.167 -3.474 14.448 1.00 13.08 85 PHE T O 1
ATOM 1454 N N . GLY B 2 89 ? -2.335 -1.291 13.922 1.00 12.40 86 GLY T N 1
ATOM 1455 C CA . GLY B 2 89 ? -2.136 -1.542 12.505 1.00 13.53 86 GLY T CA 1
ATOM 1456 C C . GLY B 2 89 ? -2.744 -0.456 11.649 1.00 12.86 86 GLY T C 1
ATOM 1457 O O . GLY B 2 89 ? -3.030 0.641 12.142 1.00 14.42 86 GLY T O 1
ATOM 1458 N N . SER B 2 90 ? -2.928 -0.759 10.379 1.00 13.59 87 SER T N 1
ATOM 1459 C CA . SER B 2 90 ? -3.415 0.240 9.438 1.00 13.58 87 SER T CA 1
ATOM 1460 C C . SER B 2 90 ? -4.207 -0.441 8.353 1.00 11.60 87 SER T C 1
ATOM 1461 O O . SER B 2 90 ? -4.175 -1.652 8.186 1.00 13.40 87 SER T O 1
ATOM 1464 N N . ASP B 2 91 ? -4.969 0.366 7.612 1.00 13.78 88 ASP T N 1
ATOM 1465 C CA . ASP B 2 91 ? -5.680 -0.100 6.418 1.00 13.05 88 ASP T CA 1
ATOM 1466 C C . ASP B 2 91 ? -5.761 1.054 5.447 1.00 15.48 88 ASP T C 1
ATOM 1467 O O . ASP B 2 91 ? -5.652 2.204 5.881 1.00 18.25 88 ASP T O 1
ATOM 1472 N N . SER B 2 92 ? -5.931 0.734 4.177 1.00 13.20 89 SER T N 1
ATOM 1473 C CA A SER B 2 92 ? -6.037 1.731 3.089 0.50 13.82 89 SER T CA 1
ATOM 1474 C CA B SER B 2 92 ? -6.111 1.746 3.111 0.50 13.23 89 SER T CA 1
ATOM 1475 C C . SER B 2 92 ? -6.913 1.173 1.972 1.00 13.05 89 SER T C 1
ATOM 1476 O O . SER B 2 92 ? -6.934 -0.037 1.755 1.00 14.26 89 SER T O 1
ATOM 1481 N N . ALA B 2 93 ? -7.652 2.046 1.315 1.00 13.86 90 ALA T N 1
ATOM 1482 C CA . ALA B 2 93 ? -8.442 1.687 0.115 1.00 12.34 90 ALA T CA 1
ATOM 1483 C C . ALA B 2 93 ? -8.545 2.910 -0.743 1.00 13.98 90 ALA T C 1
ATOM 1484 O O . ALA B 2 93 ? -8.347 4.036 -0.248 1.00 14.70 90 ALA T O 1
ATOM 1486 N N . THR B 2 94 ? -8.810 2.708 -2.039 1.00 13.51 91 THR T N 1
ATOM 1487 C CA . THR B 2 94 ? -8.850 3.811 -3.001 1.00 13.49 91 THR T CA 1
ATOM 1488 C C . THR B 2 94 ? -10.229 3.906 -3.705 1.00 13.15 91 THR T C 1
ATOM 1489 O O . THR B 2 94 ? -10.927 2.906 -3.881 1.00 12.76 91 THR T O 1
ATOM 1493 N N . VAL B 2 95 ? -10.592 5.146 -4.053 1.00 13.93 92 VAL T N 1
ATOM 1494 C CA . VAL B 2 95 ? -11.724 5.421 -4.921 1.00 13.89 92 VAL T CA 1
ATOM 1495 C C . VAL B 2 95 ? -11.266 6.390 -5.974 1.00 13.57 92 VAL T C 1
ATOM 1496 O O . VAL B 2 95 ? -10.684 7.433 -5.717 1.00 13.75 92 VAL T O 1
ATOM 1500 N N . ASN B 2 96 ? -11.525 5.994 -7.216 1.00 13.67 93 ASN T N 1
ATOM 1501 C CA . ASN B 2 96 ? -11.165 6.770 -8.369 1.00 14.56 93 ASN T CA 1
ATOM 1502 C C . ASN B 2 96 ? -12.347 7.670 -8.704 1.00 14.55 93 ASN T C 1
ATOM 1503 O O . ASN B 2 96 ? -13.433 7.157 -9.031 1.00 14.02 93 ASN T O 1
ATOM 1508 N N . ILE B 2 97 ? -12.154 8.993 -8.538 1.00 13.78 94 ILE T N 1
ATOM 1509 C CA . ILE B 2 97 ? -13.203 9.985 -8.687 1.00 14.31 94 ILE T CA 1
ATOM 1510 C C . ILE B 2 97 ? -13.085 10.619 -10.071 1.00 14.39 94 ILE T C 1
ATOM 1511 O O . ILE B 2 97 ? -12.046 11.183 -10.444 1.00 14.41 94 ILE T O 1
ATOM 1516 N N . HIS B 2 98 ? -14.158 10.478 -10.837 1.00 15.36 95 HIS T N 1
ATOM 1517 C CA . HIS B 2 98 ? -14.201 10.868 -12.242 1.00 16.19 95 HIS T CA 1
ATOM 1518 C C . HIS B 2 98 ? -15.122 12.068 -12.391 1.00 17.95 95 HIS T C 1
ATOM 1519 O O . HIS B 2 98 ? -16.262 12.045 -11.895 1.00 19.28 95 HIS T O 1
ATOM 1526 N N . ILE B 2 99 ? -14.609 13.132 -13.014 1.00 18.74 96 ILE T N 1
ATOM 1527 C CA . ILE B 2 99 ? -15.402 14.348 -13.229 1.00 20.51 96 ILE T CA 1
ATOM 1528 C C . ILE B 2 99 ? -15.856 14.306 -14.691 1.00 22.81 96 ILE T C 1
ATOM 1529 O O . ILE B 2 99 ? -15.031 14.201 -15.636 1.00 22.28 96 ILE T O 1
ATOM 1534 N N . ARG B 2 100 ? -17.177 14.336 -14.885 1.00 25.69 97 ARG T N 1
ATOM 1535 C CA . ARG B 2 100 ? -17.766 14.413 -16.230 1.00 28.54 97 ARG T CA 1
ATOM 1536 C C . ARG B 2 100 ? -17.967 15.886 -16.645 1.00 30.81 97 ARG T C 1
ATOM 1537 O O . ARG B 2 100 ? -18.622 16.691 -15.929 1.00 30.42 97 ARG T O 1
ATOM 1545 N N . SER B 2 101 ? -17.414 16.219 -17.810 1.00 33.52 98 SER T N 1
ATOM 1546 C CA . SER B 2 101 ? -17.790 17.440 -18.562 1.00 35.12 98 SER T CA 1
ATOM 1547 C C . SER B 2 101 ? -18.998 17.171 -19.489 1.00 36.21 98 SER T C 1
ATOM 1548 O O . SER B 2 101 ? -18.904 17.305 -20.720 1.00 36.92 98 SER T O 1
ATOM 1551 N N . ILE B 2 102 ? -20.124 16.798 -18.871 1.00 36.80 99 ILE T N 1
ATOM 1552 C CA . ILE B 2 102 ? -21.353 16.403 -19.564 1.00 37.17 99 ILE T CA 1
ATOM 1553 C C . ILE B 2 102 ? -22.377 16.003 -18.506 1.00 36.94 99 ILE T C 1
ATOM 1554 O O . ILE B 2 102 ? -22.527 16.704 -17.501 1.00 36.35 99 ILE T O 1
#

Radius of gyration: 16.91 Å; Cα contacts (8 Å, |Δi|>4): 593; chains: 2; bounding box: 40×50×42 Å

Solvent-accessible surface area: 9943 Å² total; per-residue (Å²): 158,67,50,37,1,51,35,115,168,19,0,98,51,28,171,14,62,23,51,34,115,7,47,1,130,3,24,5,75,12,105,78,111,12,89,22,24,10,15,59,72,63,128,109,51,79,81,59,170,85,22,39,54,60,67,108,68,31,104,32,2,1,36,2,69,45,0,86,68,120,12,43,27,63,6,19,0,33,0,71,28,50,10,2,13,0,8,0,1,1,29,4,49,19,75,130,129,244,37,103,62,9,118,7,38,9,18,2,82,84,4,26,1,46,89,36,59,22,0,9,0,2,0,0,4,72,16,88,61,62,10,138,26,43,1,23,28,70,81,159,106,9,104,84,125,36,104,57,18,4,49,33,112,71,83,116,65,29,0,20,0,34,0,74,71,0,57,135,116,4,29,25,100,3,36,0,36,3,28,31,142,94,30,88,39,66,31,61,0,46,3,74,29,68,82,176